Protein AF-A0A382ZVS1-F1 (afdb_monomer_lite)

pLDDT: mean 92.58, std 8.75, range [32.59, 98.69]

Structure (mmCIF, N/CA/C/O backbone):
data_AF-A0A382ZVS1-F1
#
_entry.id   AF-A0A382ZVS1-F1
#
loop_
_atom_site.group_PDB
_atom_site.id
_atom_site.type_symbol
_atom_site.label_atom_id
_atom_site.label_alt_id
_atom_site.label_comp_id
_atom_site.label_asym_id
_atom_site.label_entity_id
_atom_site.label_seq_id
_atom_site.pdbx_PDB_ins_code
_atom_site.Cartn_x
_atom_site.Cartn_y
_atom_site.Cartn_z
_atom_site.occupancy
_atom_site.B_iso_or_equiv
_atom_site.auth_seq_id
_atom_site.auth_comp_id
_atom_site.auth_asym_id
_atom_site.auth_atom_id
_atom_site.pdbx_PDB_model_num
ATOM 1 N N . MET A 1 1 ? 16.951 17.115 -6.766 1.00 32.59 1 MET A N 1
ATOM 2 C CA . MET A 1 1 ? 16.515 17.679 -8.062 1.00 32.59 1 MET A CA 1
ATOM 3 C C . MET A 1 1 ? 15.492 16.730 -8.657 1.00 32.59 1 MET A C 1
ATOM 5 O O . MET A 1 1 ? 15.769 15.535 -8.622 1.00 32.59 1 MET A O 1
ATOM 9 N N . PRO A 1 2 ? 14.337 17.213 -9.141 1.00 46.97 2 PRO A N 1
ATOM 10 C CA . PRO A 1 2 ? 13.384 16.363 -9.848 1.00 46.97 2 PRO A CA 1
ATOM 11 C C . PRO A 1 2 ? 14.053 15.744 -11.082 1.00 46.97 2 PRO A C 1
ATOM 13 O O . PRO A 1 2 ? 14.891 16.378 -11.726 1.00 46.97 2 PRO A O 1
ATOM 16 N N . VAL A 1 3 ? 13.718 14.491 -11.379 1.00 53.75 3 VAL A N 1
ATOM 17 C CA . VAL A 1 3 ? 14.221 13.780 -12.558 1.00 53.75 3 VAL A CA 1
ATOM 18 C C . VAL A 1 3 ? 13.666 14.466 -13.804 1.00 53.75 3 VAL A C 1
ATOM 20 O O . VAL A 1 3 ? 12.471 14.394 -14.083 1.00 53.75 3 VAL A O 1
ATOM 23 N N . GLU A 1 4 ? 14.526 15.140 -14.562 1.00 50.94 4 GLU A N 1
ATOM 24 C CA . GLU A 1 4 ? 14.129 15.815 -15.795 1.00 50.94 4 GLU A CA 1
ATOM 25 C C . GLU A 1 4 ? 14.033 14.784 -16.931 1.00 50.94 4 GLU A C 1
ATOM 27 O O . GLU A 1 4 ? 15.000 14.479 -17.635 1.00 50.94 4 GLU A O 1
ATOM 32 N N . ILE A 1 5 ? 12.855 14.174 -17.085 1.00 58.56 5 ILE A N 1
ATOM 33 C CA . ILE A 1 5 ? 12.588 13.243 -18.183 1.00 58.56 5 ILE A CA 1
ATOM 34 C C . ILE A 1 5 ? 12.460 14.062 -19.477 1.00 58.56 5 ILE A C 1
ATOM 36 O O . ILE A 1 5 ? 11.396 14.579 -19.807 1.00 58.56 5 ILE A O 1
ATOM 40 N N . LYS A 1 6 ? 13.554 14.164 -20.242 1.00 57.66 6 LYS A N 1
ATOM 41 C CA . LYS A 1 6 ? 13.610 14.910 -21.519 1.00 57.66 6 LYS A CA 1
ATOM 42 C C . LYS A 1 6 ? 12.703 14.348 -22.624 1.00 57.66 6 LYS A C 1
ATOM 44 O O . LYS A 1 6 ? 12.499 15.007 -23.639 1.00 57.66 6 LYS A O 1
ATOM 49 N N . LYS A 1 7 ? 12.165 13.136 -22.452 1.00 70.12 7 LYS A N 1
ATOM 50 C CA . LYS A 1 7 ? 11.303 12.452 -23.424 1.00 70.12 7 LYS A CA 1
ATOM 51 C C . LYS A 1 7 ? 9.904 12.257 -22.846 1.00 70.12 7 LYS A C 1
ATOM 53 O O . LYS A 1 7 ? 9.733 11.522 -21.881 1.00 70.12 7 LYS A O 1
ATOM 58 N N . LYS A 1 8 ? 8.888 12.862 -23.464 1.00 80.25 8 LYS A N 1
ATOM 59 C CA . LYS A 1 8 ? 7.490 12.569 -23.122 1.00 80.25 8 LYS A CA 1
ATOM 60 C C . LYS A 1 8 ? 7.210 11.091 -23.413 1.00 80.25 8 LYS A C 1
ATOM 62 O O . LYS A 1 8 ? 7.393 10.654 -24.544 1.00 80.25 8 LYS A O 1
ATOM 67 N N . ILE A 1 9 ? 6.800 10.345 -22.392 1.00 83.25 9 ILE A N 1
ATOM 68 C CA . ILE A 1 9 ? 6.414 8.936 -22.509 1.00 83.25 9 ILE A CA 1
ATOM 69 C C . ILE A 1 9 ? 4.905 8.893 -22.710 1.00 83.25 9 ILE A C 1
ATOM 71 O O . ILE A 1 9 ? 4.162 9.473 -21.914 1.00 83.25 9 ILE A O 1
ATOM 75 N N . LEU A 1 10 ? 4.458 8.239 -23.775 1.00 87.44 10 LEU A N 1
ATOM 76 C CA . LEU A 1 10 ? 3.043 8.062 -24.078 1.00 87.44 10 LEU A CA 1
ATOM 77 C C . LEU A 1 10 ? 2.551 6.680 -23.609 1.00 87.44 10 LEU A C 1
ATOM 79 O O . LEU A 1 10 ? 3.356 5.758 -23.445 1.00 87.44 10 LEU A O 1
ATOM 83 N N . PRO A 1 11 ? 1.236 6.493 -23.390 1.00 87.69 11 PRO A N 1
ATOM 84 C CA . PRO A 1 11 ? 0.675 5.187 -23.037 1.00 87.69 11 PRO A CA 1
ATOM 85 C C . PRO A 1 11 ? 1.041 4.072 -24.031 1.00 87.69 11 PRO A C 1
ATOM 87 O O . PRO A 1 11 ? 1.284 2.935 -23.624 1.00 87.69 11 PRO A O 1
ATOM 90 N N . GLU A 1 12 ? 1.141 4.394 -25.321 1.00 89.56 12 GLU A N 1
ATOM 91 C CA . GLU A 1 12 ? 1.509 3.454 -26.383 1.00 89.56 12 GLU A CA 1
ATOM 92 C C . GLU A 1 12 ? 2.958 2.970 -26.244 1.00 89.56 12 GLU A C 1
ATOM 94 O O . GLU A 1 12 ? 3.237 1.797 -26.506 1.00 89.56 12 GLU A O 1
ATOM 99 N N . ASP A 1 13 ? 3.867 3.830 -25.767 1.00 86.88 13 ASP A N 1
ATOM 100 C CA . ASP A 1 13 ? 5.258 3.456 -25.490 1.00 86.88 13 ASP A CA 1
ATOM 101 C C . ASP A 1 13 ? 5.315 2.394 -24.386 1.00 86.88 13 ASP A C 1
ATOM 103 O O . ASP A 1 13 ? 6.000 1.377 -24.527 1.00 86.88 13 ASP A O 1
ATOM 107 N N . ILE A 1 14 ? 4.542 2.597 -23.310 1.00 87.44 14 ILE A N 1
ATOM 108 C CA . ILE A 1 14 ? 4.432 1.647 -22.196 1.00 87.44 14 ILE A CA 1
ATOM 109 C C . ILE A 1 14 ? 3.814 0.331 -22.676 1.00 87.44 14 ILE A C 1
ATOM 111 O O . ILE A 1 14 ? 4.358 -0.738 -22.405 1.00 87.44 14 ILE A O 1
ATOM 115 N N . SER A 1 15 ? 2.713 0.387 -23.429 1.00 89.25 15 SER A N 1
ATOM 116 C CA . SER A 1 15 ? 2.046 -0.813 -23.947 1.00 89.25 15 SER A CA 1
ATOM 117 C C . SER A 1 15 ? 2.962 -1.623 -24.869 1.00 89.25 15 SER A C 1
ATOM 119 O O . SER A 1 15 ? 3.066 -2.845 -24.737 1.00 89.25 15 SER A O 1
ATOM 121 N N . SER A 1 16 ? 3.666 -0.953 -25.788 1.00 89.88 16 SER A N 1
ATOM 122 C CA . SER A 1 16 ? 4.643 -1.588 -26.677 1.00 89.88 16 SER A CA 1
ATOM 123 C C . SER A 1 16 ? 5.780 -2.226 -25.881 1.00 89.88 16 SER A C 1
ATOM 125 O O . SER A 1 16 ? 6.173 -3.352 -26.178 1.00 89.88 16 SER A O 1
ATOM 127 N N . LEU A 1 17 ? 6.308 -1.536 -24.868 1.00 88.12 17 LEU A N 1
ATOM 128 C CA . LEU A 1 17 ? 7.372 -2.059 -24.013 1.00 88.12 17 LEU A CA 1
ATOM 129 C C . LEU A 1 17 ? 6.944 -3.325 -23.279 1.00 88.12 17 LEU A C 1
ATOM 131 O O . LEU A 1 17 ? 7.670 -4.316 -23.337 1.00 88.12 17 LEU A O 1
ATOM 135 N N . LEU A 1 18 ? 5.778 -3.295 -22.627 1.00 87.81 18 LEU A N 1
ATOM 136 C CA . LEU A 1 18 ? 5.252 -4.433 -21.873 1.00 87.81 18 LEU A CA 1
ATOM 137 C C . LEU A 1 18 ? 4.984 -5.633 -22.782 1.00 87.81 18 LEU A C 1
ATOM 139 O O . LEU A 1 18 ? 5.185 -6.768 -22.369 1.00 87.81 18 LEU A O 1
ATOM 143 N N . THR A 1 19 ? 4.571 -5.390 -24.027 1.00 90.38 19 THR A N 1
ATOM 144 C CA . THR A 1 19 ? 4.316 -6.463 -24.997 1.00 90.38 19 THR A CA 1
ATOM 145 C C . THR A 1 19 ? 5.620 -7.050 -25.543 1.00 90.38 19 THR A C 1
ATOM 147 O O . THR A 1 19 ? 5.772 -8.267 -25.599 1.00 90.38 19 THR A O 1
ATOM 150 N N . LYS A 1 20 ? 6.590 -6.204 -25.919 1.00 93.25 20 LYS A N 1
ATOM 151 C CA . LYS A 1 20 ? 7.877 -6.642 -26.493 1.00 93.25 20 LYS A CA 1
ATOM 152 C C . LYS A 1 20 ? 8.779 -7.331 -25.472 1.00 93.25 20 LYS A C 1
ATOM 154 O O . LYS A 1 20 ? 9.456 -8.289 -25.818 1.00 93.25 20 LYS A O 1
ATOM 159 N N . ASN A 1 21 ? 8.766 -6.859 -24.228 1.00 90.06 21 ASN A N 1
ATOM 160 C CA . ASN A 1 21 ? 9.591 -7.380 -23.139 1.00 90.06 21 ASN A CA 1
ATOM 161 C C . ASN A 1 21 ? 8.742 -8.154 -22.126 1.00 90.06 21 ASN A C 1
ATOM 163 O O . ASN A 1 21 ? 9.034 -8.119 -20.932 1.00 90.06 21 ASN A O 1
ATOM 167 N N . TYR A 1 22 ? 7.661 -8.802 -22.574 1.00 90.62 22 TYR A N 1
ATOM 168 C CA . TYR A 1 22 ? 6.672 -9.415 -21.686 1.00 90.62 22 TYR A CA 1
ATOM 169 C C . TYR A 1 22 ? 7.298 -10.390 -20.689 1.00 90.62 22 TYR A C 1
ATOM 171 O O . TYR A 1 22 ? 7.044 -10.275 -19.495 1.00 90.62 22 TYR A O 1
ATOM 179 N N . SER A 1 23 ? 8.145 -11.311 -21.164 1.00 90.19 23 SER A N 1
ATOM 180 C CA . SER A 1 23 ? 8.783 -12.322 -20.311 1.00 90.19 23 SER A CA 1
ATOM 181 C C . SER A 1 23 ? 9.573 -11.681 -19.168 1.00 90.19 23 SER A C 1
ATOM 183 O O . SER A 1 23 ? 9.359 -12.009 -18.002 1.00 90.19 23 SER A O 1
ATOM 185 N N . ASP A 1 24 ? 10.434 -10.715 -19.490 1.00 90.88 24 ASP A N 1
ATOM 186 C CA . ASP A 1 24 ? 11.260 -10.051 -18.484 1.00 90.88 24 ASP A CA 1
ATOM 187 C C . ASP A 1 24 ? 10.427 -9.139 -17.579 1.00 90.88 24 ASP A C 1
ATOM 189 O O . ASP A 1 24 ? 10.559 -9.180 -16.359 1.00 90.88 24 ASP A O 1
ATOM 193 N N . SER A 1 25 ? 9.497 -8.371 -18.154 1.00 89.62 25 SER A N 1
ATOM 194 C CA . SER A 1 25 ? 8.610 -7.477 -17.398 1.00 89.62 25 SER A CA 1
ATOM 195 C C . SER A 1 25 ? 7.742 -8.254 -16.408 1.00 89.62 25 SER A C 1
ATOM 197 O O . SER A 1 25 ? 7.525 -7.800 -15.286 1.00 89.62 25 SER A O 1
ATOM 199 N N . MET A 1 26 ? 7.263 -9.439 -16.799 1.00 91.31 26 MET A N 1
ATOM 200 C CA . MET A 1 26 ? 6.490 -10.313 -15.921 1.00 91.31 26 MET A CA 1
ATOM 201 C C . MET A 1 26 ? 7.346 -10.938 -14.832 1.00 91.31 26 MET A C 1
ATOM 203 O O . MET A 1 26 ? 6.884 -11.014 -13.698 1.00 91.31 26 MET A O 1
ATOM 207 N N . LYS A 1 27 ? 8.587 -11.337 -15.130 1.00 92.12 27 LYS A N 1
ATOM 208 C CA . LYS A 1 27 ? 9.525 -11.807 -14.105 1.00 92.12 27 LYS A CA 1
ATOM 209 C C . LYS A 1 27 ? 9.748 -10.736 -13.034 1.00 92.12 27 LYS A C 1
ATOM 211 O O . LYS A 1 27 ? 9.570 -11.013 -11.851 1.00 92.12 27 LYS A O 1
ATOM 216 N N . GLU A 1 28 ? 10.051 -9.510 -13.451 1.00 93.50 28 GLU A N 1
ATOM 217 C CA . GLU A 1 28 ? 10.233 -8.362 -12.553 1.00 93.50 28 GLU A CA 1
ATOM 218 C C . GLU A 1 28 ? 8.958 -8.055 -11.749 1.00 93.50 28 GLU A C 1
ATOM 220 O O . GLU A 1 28 ? 9.007 -7.791 -10.546 1.00 93.50 28 GLU A O 1
ATOM 225 N N . PHE A 1 29 ? 7.789 -8.138 -12.391 1.00 94.00 29 PHE A N 1
ATOM 226 C CA . PHE A 1 29 ? 6.501 -7.968 -11.722 1.00 94.00 29 PHE A CA 1
ATOM 227 C C . PHE A 1 29 ? 6.239 -9.060 -10.679 1.00 94.00 29 PHE A C 1
ATOM 229 O O . PHE A 1 29 ? 5.794 -8.746 -9.575 1.00 94.00 29 PHE A O 1
ATOM 236 N N . TYR A 1 30 ? 6.505 -10.329 -10.997 1.00 93.88 30 TYR A N 1
ATOM 237 C CA . TYR A 1 30 ? 6.317 -11.435 -10.060 1.00 93.88 30 TYR A CA 1
ATOM 238 C C . TYR A 1 30 ? 7.268 -11.342 -8.876 1.00 93.88 30 TYR A C 1
ATOM 240 O O . TYR A 1 30 ? 6.828 -11.571 -7.752 1.00 93.88 30 TYR A O 1
ATOM 248 N N . GLU A 1 31 ? 8.516 -10.929 -9.090 1.00 94.50 31 GLU A N 1
ATOM 249 C CA . GLU A 1 31 ? 9.454 -10.671 -7.998 1.00 94.50 31 GLU A CA 1
ATOM 250 C C . GLU A 1 31 ? 8.930 -9.560 -7.073 1.00 94.50 31 GLU A C 1
ATOM 252 O O . GLU A 1 31 ? 8.845 -9.748 -5.856 1.00 94.50 31 GLU A O 1
ATOM 257 N N . MET A 1 32 ? 8.477 -8.437 -7.648 1.00 96.75 32 MET A N 1
ATOM 258 C CA . MET A 1 32 ? 7.887 -7.328 -6.893 1.00 96.75 32 MET A CA 1
ATOM 259 C C . MET A 1 32 ? 6.673 -7.778 -6.074 1.00 96.75 32 MET A C 1
ATOM 261 O O . MET A 1 32 ? 6.566 -7.504 -4.877 1.00 96.75 32 MET A O 1
ATOM 265 N N . GLN A 1 33 ? 5.742 -8.475 -6.718 1.00 95.81 33 GLN A N 1
ATOM 266 C CA . GLN A 1 33 ? 4.512 -8.942 -6.091 1.00 95.81 33 GLN A CA 1
ATOM 267 C C . GLN A 1 33 ? 4.774 -10.016 -5.031 1.00 95.81 33 GLN A C 1
ATOM 269 O O . GLN A 1 33 ? 4.147 -9.995 -3.974 1.00 95.81 33 GLN A O 1
ATOM 274 N N . SER A 1 34 ? 5.717 -10.928 -5.276 1.00 94.75 34 SER A N 1
ATOM 275 C CA . SER A 1 34 ? 6.097 -11.980 -4.332 1.00 94.75 34 SER A CA 1
ATOM 276 C C . SER A 1 34 ? 6.684 -11.368 -3.064 1.00 94.75 34 SER A C 1
ATOM 278 O O . SER A 1 34 ? 6.238 -11.697 -1.960 1.00 94.75 34 SER A O 1
ATOM 280 N N . GLY A 1 35 ? 7.595 -10.400 -3.208 1.00 95.56 35 GLY A N 1
ATOM 281 C CA . GLY A 1 35 ? 8.146 -9.645 -2.084 1.00 95.56 35 GLY A CA 1
ATOM 282 C C . GLY A 1 35 ? 7.066 -8.875 -1.323 1.00 95.56 35 GLY A C 1
ATOM 283 O O . GLY A 1 35 ? 6.950 -9.011 -0.103 1.00 95.56 35 GLY A O 1
ATOM 284 N N . PHE A 1 36 ? 6.213 -8.137 -2.042 1.00 96.12 36 PHE A N 1
ATOM 285 C CA . PHE A 1 36 ? 5.108 -7.385 -1.450 1.00 96.12 36 PHE A CA 1
ATOM 286 C C . PHE A 1 36 ? 4.197 -8.292 -0.616 1.00 96.12 36 PHE A C 1
ATOM 288 O O . PHE A 1 36 ? 3.969 -8.019 0.565 1.00 96.12 36 PHE A O 1
ATOM 295 N N . LEU A 1 37 ? 3.710 -9.392 -1.195 1.00 95.12 37 LEU A N 1
ATOM 296 C CA . LEU A 1 37 ? 2.805 -10.336 -0.543 1.00 95.12 37 LEU A CA 1
ATOM 297 C C . LEU A 1 37 ? 3.446 -11.071 0.631 1.00 95.12 37 LEU A C 1
ATOM 299 O O . LEU A 1 37 ? 2.794 -11.242 1.663 1.00 95.12 37 LEU A O 1
ATOM 303 N N . SER A 1 38 ? 4.717 -11.450 0.510 1.00 94.88 38 SER A N 1
ATOM 304 C CA . SER A 1 38 ? 5.450 -12.149 1.567 1.00 94.88 38 SER A CA 1
ATOM 305 C C . SER A 1 38 ? 5.500 -11.326 2.848 1.00 94.88 38 SER A C 1
ATOM 307 O O . SER A 1 38 ? 5.159 -11.836 3.918 1.00 94.88 38 SER A O 1
ATOM 309 N N . SER A 1 39 ? 5.809 -10.030 2.754 1.00 94.69 39 SER A N 1
ATOM 310 C CA . SER A 1 39 ? 5.838 -9.140 3.921 1.00 94.69 39 SER A CA 1
ATOM 311 C C . SER A 1 39 ? 4.461 -9.008 4.584 1.00 94.69 39 SER A C 1
ATOM 313 O O . SER A 1 39 ? 4.349 -9.017 5.811 1.00 94.69 39 SER A O 1
ATOM 315 N N . ARG A 1 40 ? 3.376 -8.979 3.797 1.00 93.81 40 ARG A N 1
ATOM 316 C CA . ARG A 1 40 ? 1.997 -8.965 4.329 1.00 93.81 40 ARG A CA 1
ATOM 317 C C . ARG A 1 40 ? 1.655 -10.273 5.020 1.00 93.81 40 ARG A C 1
ATOM 319 O O . ARG A 1 40 ? 1.105 -10.271 6.125 1.00 93.81 40 ARG A O 1
ATOM 326 N N . TYR A 1 41 ? 1.975 -11.390 4.373 1.00 93.31 41 TYR A N 1
ATOM 327 C CA . TYR A 1 41 ? 1.721 -12.713 4.915 1.00 93.31 41 TYR A CA 1
ATOM 328 C C . TYR A 1 41 ? 2.477 -12.917 6.226 1.00 93.31 41 TYR A C 1
ATOM 330 O O . TYR A 1 41 ? 1.909 -13.436 7.181 1.00 93.31 41 TYR A O 1
ATOM 338 N N . GLN A 1 42 ? 3.716 -12.440 6.342 1.00 92.19 42 GLN A N 1
ATOM 339 C CA . GLN A 1 42 ? 4.478 -12.525 7.587 1.00 92.19 42 GLN A CA 1
ATOM 340 C C . GLN A 1 42 ? 3.768 -11.834 8.762 1.00 92.19 42 GLN A C 1
ATOM 342 O O . GLN A 1 42 ? 3.716 -12.421 9.845 1.00 92.19 42 GLN A O 1
ATOM 347 N N . ILE A 1 43 ? 3.163 -10.662 8.533 1.00 90.19 43 ILE A N 1
ATOM 348 C CA . ILE A 1 43 ? 2.470 -9.867 9.560 1.00 90.19 43 ILE A CA 1
ATOM 349 C C . ILE A 1 43 ? 1.084 -10.439 9.889 1.00 90.19 43 ILE A C 1
ATOM 351 O O . ILE A 1 43 ? 0.708 -10.561 11.058 1.00 90.19 43 ILE A O 1
ATOM 355 N N . HIS A 1 44 ? 0.292 -10.769 8.870 1.00 88.38 44 HIS A N 1
ATOM 356 C CA . HIS A 1 44 ? -1.130 -11.082 9.043 1.00 88.38 44 HIS A CA 1
ATOM 357 C C . HIS A 1 44 ? -1.458 -12.574 8.972 1.00 88.38 44 HIS A C 1
ATOM 359 O O . HIS A 1 44 ? -2.545 -12.965 9.409 1.00 88.38 44 HIS A O 1
ATOM 365 N N . LYS A 1 45 ? -0.534 -13.393 8.451 1.00 89.56 45 LYS A N 1
ATOM 366 C CA . LYS A 1 45 ? -0.686 -14.832 8.156 1.00 89.56 45 LYS A CA 1
ATOM 367 C C . LYS A 1 45 ? -1.875 -15.146 7.241 1.00 89.56 45 LYS A C 1
ATOM 369 O O . LYS A 1 45 ? -2.428 -16.237 7.294 1.00 89.56 45 LYS A O 1
ATOM 374 N N . ASN A 1 46 ? -2.317 -14.151 6.470 1.00 89.00 46 ASN A N 1
ATOM 375 C CA . ASN A 1 46 ? -3.470 -14.227 5.580 1.00 89.00 46 ASN A CA 1
ATOM 376 C C . ASN A 1 46 ? -3.499 -12.999 4.649 1.00 89.00 46 ASN A C 1
ATOM 378 O O . ASN A 1 46 ? -3.504 -11.856 5.133 1.00 89.00 46 ASN A O 1
ATOM 382 N N . ILE A 1 47 ? -3.555 -13.210 3.332 1.00 92.94 47 ILE A N 1
ATOM 383 C CA . ILE A 1 47 ? -3.527 -12.114 2.355 1.00 92.94 47 ILE A CA 1
ATOM 384 C C . ILE A 1 47 ? -4.859 -11.373 2.328 1.00 92.94 47 ILE A C 1
ATOM 386 O O . ILE A 1 47 ? -4.855 -10.147 2.298 1.00 92.94 47 ILE A O 1
ATOM 390 N N . GLU A 1 48 ? -5.999 -12.055 2.461 1.00 93.19 48 GLU A N 1
ATOM 391 C CA . GLU A 1 48 ? -7.315 -11.392 2.485 1.00 93.19 48 GLU A CA 1
ATOM 392 C C . GLU A 1 48 ? -7.427 -10.327 3.596 1.00 93.19 48 GLU A C 1
ATOM 394 O O . GLU A 1 48 ? -7.980 -9.249 3.387 1.00 93.19 48 GLU A O 1
ATOM 399 N N . SER A 1 49 ? -6.878 -10.598 4.786 1.00 95.06 49 SER A N 1
ATOM 400 C CA . SER A 1 49 ? -6.856 -9.635 5.902 1.00 95.06 49 SER A CA 1
ATOM 401 C C . SER A 1 49 ? -5.975 -8.429 5.582 1.00 95.06 49 SER A C 1
ATOM 403 O O . SER A 1 49 ? -6.307 -7.301 5.942 1.00 95.06 49 SER A O 1
ATOM 405 N N . SER A 1 50 ? -4.877 -8.667 4.870 1.00 94.94 50 SER A N 1
ATOM 406 C CA . SER A 1 50 ? -3.985 -7.616 4.386 1.00 94.94 50 SER A CA 1
ATOM 407 C C . SER A 1 50 ? -4.666 -6.777 3.304 1.00 94.94 50 SER A C 1
ATOM 409 O O . SER A 1 50 ? -4.595 -5.555 3.341 1.00 94.94 50 SER A O 1
ATOM 411 N N . ASN A 1 51 ? -5.411 -7.415 2.400 1.00 95.12 51 ASN A N 1
ATOM 412 C CA . ASN A 1 51 ? -6.179 -6.765 1.342 1.00 95.12 51 ASN A CA 1
ATOM 413 C C . ASN A 1 51 ? -7.279 -5.844 1.909 1.00 95.12 51 ASN A C 1
ATOM 415 O O . ASN A 1 51 ? -7.492 -4.729 1.431 1.00 95.12 51 ASN A O 1
ATOM 419 N N . ILE A 1 52 ? -7.923 -6.262 3.007 1.00 97.31 52 ILE A N 1
ATOM 420 C CA . ILE A 1 52 ? -8.830 -5.397 3.773 1.00 97.31 52 ILE A CA 1
ATOM 421 C C . ILE A 1 52 ? -8.085 -4.165 4.302 1.00 97.31 52 ILE A C 1
ATOM 423 O O . ILE A 1 52 ? -8.582 -3.058 4.133 1.00 97.31 52 ILE A O 1
ATOM 427 N N . LEU A 1 53 ? -6.900 -4.316 4.905 1.00 97.06 53 LEU A N 1
ATOM 428 C CA . LEU A 1 53 ? -6.125 -3.171 5.409 1.00 97.06 53 LEU A CA 1
ATOM 429 C C . LEU A 1 53 ? -5.672 -2.224 4.297 1.00 97.06 53 LEU A C 1
ATOM 431 O O . LEU A 1 53 ? -5.777 -1.011 4.471 1.00 97.06 53 LEU A O 1
ATOM 435 N N . ILE A 1 54 ? -5.277 -2.762 3.140 1.00 97.50 54 ILE A N 1
ATOM 436 C CA . ILE A 1 54 ? -4.925 -1.969 1.958 1.00 97.50 54 ILE A CA 1
ATOM 437 C C . ILE A 1 54 ? -6.079 -1.028 1.572 1.00 97.50 54 ILE A C 1
ATOM 439 O O . ILE A 1 54 ? -5.826 0.129 1.237 1.00 97.50 54 ILE A O 1
ATOM 443 N N . CYS A 1 55 ? -7.345 -1.455 1.693 1.00 97.62 55 CYS A N 1
ATOM 444 C CA . CYS A 1 55 ? -8.496 -0.577 1.438 1.00 97.62 55 CYS A CA 1
ATOM 445 C C . CYS A 1 55 ? -8.531 0.660 2.340 1.00 97.62 55 CYS A C 1
ATOM 447 O O . CYS A 1 55 ? -8.952 1.727 1.882 1.00 97.62 55 CYS A O 1
ATOM 449 N N . PHE A 1 56 ? -8.143 0.516 3.609 1.00 98.12 56 PHE A N 1
ATOM 450 C CA . PHE A 1 56 ? -8.107 1.617 4.570 1.00 98.12 56 PHE A CA 1
ATOM 451 C C . PHE A 1 56 ? -6.868 2.488 4.364 1.00 98.12 56 PHE A C 1
ATOM 453 O O . PHE A 1 56 ? -7.006 3.706 4.286 1.00 98.12 56 PHE A O 1
ATOM 460 N N . HIS A 1 57 ? -5.687 1.886 4.179 1.00 97.62 57 HIS A N 1
ATOM 461 C CA . HIS A 1 57 ? -4.443 2.613 3.885 1.00 97.62 57 HIS A CA 1
ATOM 462 C C . HIS A 1 57 ? -4.566 3.482 2.637 1.00 97.62 57 HIS A C 1
ATOM 464 O O . HIS A 1 57 ? -4.247 4.667 2.675 1.00 97.62 57 HIS A O 1
ATOM 470 N N . ARG A 1 58 ? -5.119 2.931 1.552 1.00 98.19 58 ARG A N 1
ATOM 471 C CA . ARG A 1 58 ? -5.374 3.661 0.305 1.00 98.19 58 ARG A CA 1
ATOM 472 C C . ARG A 1 58 ? -6.254 4.892 0.532 1.00 98.19 58 ARG A C 1
ATOM 474 O O . ARG A 1 58 ? -5.981 5.938 -0.045 1.00 98.19 58 ARG A O 1
ATOM 481 N N . ASN A 1 59 ? -7.268 4.810 1.397 1.00 97.94 59 ASN A N 1
ATOM 482 C CA . ASN A 1 59 ? -8.095 5.977 1.719 1.00 97.94 59 ASN A CA 1
ATOM 483 C C . ASN A 1 59 ? -7.349 7.007 2.571 1.00 97.94 59 ASN A C 1
ATOM 485 O O . ASN A 1 59 ? -7.543 8.197 2.356 1.00 97.94 59 ASN A O 1
ATOM 489 N N . VAL A 1 60 ? -6.497 6.578 3.505 1.00 98.31 60 VAL A N 1
ATOM 490 C CA . VAL A 1 60 ? -5.673 7.492 4.316 1.00 98.31 60 VAL A CA 1
ATOM 491 C C . VAL A 1 60 ? -4.735 8.293 3.421 1.00 98.31 60 VAL A C 1
ATOM 493 O O . VAL A 1 60 ? -4.711 9.517 3.512 1.00 98.31 60 VAL A O 1
ATOM 496 N N . HIS A 1 61 ? -4.035 7.632 2.496 1.00 98.50 61 HIS A N 1
ATOM 497 C CA . HIS A 1 61 ? -3.202 8.329 1.515 1.00 98.50 61 HIS A CA 1
ATOM 49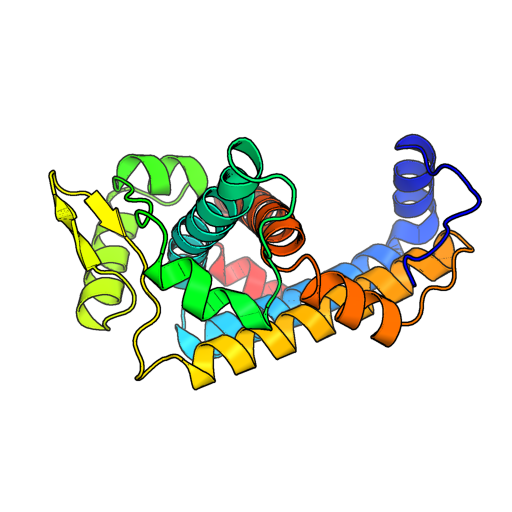8 C C . HIS A 1 61 ? -4.011 9.312 0.667 1.00 98.50 61 HIS A C 1
ATOM 500 O O . HIS A 1 61 ? -3.558 10.434 0.459 1.00 98.50 61 HIS A O 1
ATOM 506 N N . LEU A 1 62 ? -5.223 8.939 0.237 1.00 98.19 62 LEU A N 1
ATOM 507 C CA . LEU A 1 62 ? -6.111 9.860 -0.470 1.00 98.19 62 LEU A CA 1
ATOM 508 C C . LEU A 1 62 ? -6.447 11.091 0.385 1.00 98.19 62 LEU A C 1
ATOM 510 O O . LEU A 1 62 ? -6.282 12.207 -0.093 1.00 98.19 62 LEU A O 1
ATOM 514 N N . SER A 1 63 ? -6.861 10.919 1.643 1.00 98.06 63 SER A N 1
ATOM 515 C CA . SER A 1 63 ? -7.162 12.043 2.544 1.00 98.06 63 SER A CA 1
ATOM 516 C C . SER A 1 63 ? -5.963 12.974 2.759 1.00 98.06 63 SER A C 1
ATOM 518 O O . SER A 1 63 ? -6.153 14.185 2.856 1.00 98.06 63 SER A O 1
ATOM 520 N N . ILE A 1 64 ? -4.738 12.432 2.788 1.00 98.31 64 ILE A N 1
ATOM 521 C CA . ILE A 1 64 ? -3.495 13.217 2.860 1.00 98.31 64 ILE A CA 1
ATOM 522 C C . ILE A 1 64 ? -3.259 13.993 1.559 1.00 98.31 64 ILE A C 1
ATOM 524 O O . ILE A 1 64 ? -2.983 15.187 1.606 1.00 98.31 64 ILE A O 1
ATOM 528 N N . ILE A 1 65 ? -3.391 13.352 0.392 1.00 97.62 65 ILE A N 1
ATOM 529 C CA . ILE A 1 65 ? -3.216 14.024 -0.909 1.00 97.62 65 ILE A CA 1
ATOM 530 C C . ILE A 1 65 ? -4.213 15.174 -1.060 1.00 97.62 65 ILE A C 1
ATOM 532 O O . ILE A 1 65 ? -3.833 16.246 -1.521 1.00 97.62 65 ILE A O 1
ATOM 536 N N . ARG A 1 66 ? -5.469 14.980 -0.639 1.00 97.44 66 ARG A N 1
ATOM 537 C CA . ARG A 1 66 ? -6.526 15.997 -0.750 1.00 97.44 66 ARG A CA 1
ATOM 538 C C . ARG A 1 66 ? -6.272 17.239 0.098 1.00 97.44 66 ARG A C 1
ATOM 540 O O . ARG A 1 66 ? -6.844 18.278 -0.197 1.00 97.44 66 ARG A O 1
ATOM 547 N N . GLN A 1 67 ? -5.352 17.197 1.065 1.00 97.50 67 GLN A N 1
ATOM 548 C CA . GLN A 1 67 ? -4.896 18.421 1.735 1.00 97.50 67 GLN A CA 1
ATOM 549 C C . GLN A 1 67 ? -4.266 19.419 0.749 1.00 97.50 67 GLN A C 1
ATOM 551 O O . GLN A 1 67 ? -4.318 20.624 0.986 1.00 97.50 67 GLN A O 1
ATOM 556 N N . ARG A 1 68 ? -3.760 18.945 -0.401 1.00 96.81 68 ARG A N 1
ATOM 557 C CA . ARG A 1 68 ? -3.286 19.807 -1.493 1.00 96.81 68 ARG A CA 1
ATOM 558 C C . ARG A 1 68 ? -4.381 20.561 -2.241 1.00 96.81 68 ARG A C 1
ATOM 560 O O . ARG A 1 68 ? -4.069 21.526 -2.926 1.00 96.81 68 ARG A O 1
ATOM 567 N N . GLU A 1 69 ? -5.646 20.174 -2.085 1.00 96.00 69 GLU A N 1
ATOM 568 C CA . GLU A 1 69 ? -6.785 20.956 -2.586 1.00 96.00 69 GLU A CA 1
ATOM 569 C C . GLU A 1 69 ? -6.956 22.263 -1.782 1.00 96.00 69 GLU A C 1
ATOM 571 O O . GLU A 1 69 ? -7.512 23.229 -2.293 1.00 96.00 69 GLU A O 1
ATOM 576 N N . ILE A 1 70 ? -6.452 22.301 -0.539 1.00 94.50 70 ILE A N 1
ATOM 577 C CA . ILE A 1 70 ? -6.513 23.458 0.369 1.00 94.50 70 ILE A CA 1
ATOM 578 C C . ILE A 1 70 ? -5.176 24.210 0.380 1.00 94.50 70 ILE A C 1
ATOM 580 O O . ILE A 1 70 ? -5.147 25.435 0.289 1.00 94.50 70 ILE A O 1
ATOM 584 N N . ASN A 1 71 ? -4.063 23.480 0.490 1.00 95.12 71 ASN A N 1
ATOM 585 C CA . ASN A 1 71 ? -2.707 24.019 0.467 1.00 95.12 71 ASN A CA 1
ATOM 586 C C . ASN A 1 71 ? -1.855 23.231 -0.531 1.00 95.12 71 ASN A C 1
ATOM 588 O O . ASN A 1 71 ? -1.379 22.146 -0.206 1.00 95.12 71 ASN A O 1
ATOM 592 N N . LEU A 1 72 ? -1.628 23.789 -1.721 1.00 94.69 72 LEU A N 1
ATOM 593 C CA . LEU A 1 72 ? -0.881 23.137 -2.805 1.00 94.69 72 LEU A CA 1
ATOM 594 C C . LEU A 1 72 ? 0.493 22.596 -2.365 1.00 94.69 72 LEU A C 1
ATOM 596 O O . LEU A 1 72 ? 0.890 21.516 -2.807 1.00 94.69 72 LEU A O 1
ATOM 600 N N . ASP A 1 73 ? 1.162 23.282 -1.435 1.00 95.38 73 ASP A N 1
ATOM 601 C CA . ASP A 1 73 ? 2.489 22.924 -0.920 1.00 95.38 73 ASP A CA 1
ATOM 602 C C . ASP A 1 73 ? 2.439 21.965 0.282 1.00 95.38 73 ASP A C 1
ATOM 604 O O . ASP A 1 73 ? 3.451 21.725 0.947 1.00 95.38 73 ASP A O 1
ATOM 608 N N . TYR A 1 74 ? 1.273 21.384 0.586 1.00 97.44 74 TYR A N 1
ATOM 609 C CA . TYR A 1 74 ? 1.134 20.432 1.683 1.00 97.44 74 TYR A CA 1
ATOM 610 C C . TYR A 1 74 ? 2.107 19.257 1.505 1.00 97.44 74 TYR A C 1
ATOM 612 O O . TYR A 1 74 ? 2.144 18.579 0.466 1.00 97.44 74 TYR A O 1
ATOM 620 N N . ASN A 1 75 ? 2.913 19.022 2.542 1.00 98.00 75 ASN A N 1
ATOM 621 C CA . ASN A 1 75 ? 3.967 18.021 2.524 1.00 98.00 75 ASN A CA 1
ATOM 622 C C . ASN A 1 75 ? 3.382 16.616 2.717 1.00 98.00 75 ASN A C 1
ATOM 624 O O . ASN A 1 75 ? 2.978 16.253 3.820 1.00 98.00 75 ASN A O 1
ATOM 628 N N . ILE A 1 76 ? 3.404 15.799 1.665 1.00 97.94 76 ILE A N 1
ATOM 629 C CA . ILE A 1 76 ? 2.872 14.425 1.662 1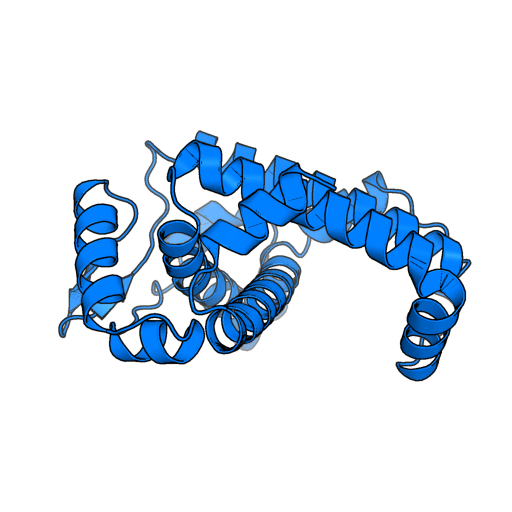.00 97.94 76 ILE A CA 1
ATOM 630 C C . ILE A 1 76 ? 3.958 13.337 1.737 1.00 97.94 76 ILE A C 1
ATOM 632 O O . ILE A 1 76 ? 3.674 12.179 1.398 1.00 97.94 76 ILE A O 1
ATOM 636 N N . SER A 1 77 ? 5.183 13.710 2.121 1.00 98.50 77 SER A N 1
ATOM 637 C CA . SER A 1 77 ? 6.336 12.813 2.196 1.00 98.50 77 SER A CA 1
ATOM 638 C C . SER A 1 77 ? 6.180 11.729 3.268 1.00 98.50 77 SER A C 1
ATOM 640 O O . SER A 1 77 ? 5.284 11.763 4.115 1.00 98.50 77 SER A O 1
ATOM 642 N N . LEU A 1 78 ? 7.063 10.731 3.228 1.00 98.06 78 LEU A N 1
ATOM 643 C CA . LEU A 1 78 ? 7.108 9.672 4.235 1.00 98.06 78 LEU A CA 1
ATOM 644 C C . LEU A 1 78 ? 7.425 10.238 5.628 1.00 98.06 78 LEU A C 1
ATOM 646 O O . LEU A 1 78 ? 6.813 9.822 6.610 1.00 98.06 78 LEU A O 1
ATOM 650 N N . ASP A 1 79 ? 8.326 11.218 5.709 1.00 97.19 79 ASP A N 1
ATOM 651 C CA . ASP A 1 79 ? 8.749 11.821 6.978 1.00 97.19 79 ASP A CA 1
ATOM 652 C C . ASP A 1 79 ? 7.616 12.617 7.640 1.00 97.19 79 ASP A C 1
ATOM 654 O O . ASP A 1 79 ? 7.466 12.598 8.864 1.00 97.19 79 ASP A O 1
ATOM 658 N N . SER A 1 80 ? 6.769 13.279 6.842 1.00 96.94 80 SER A N 1
ATOM 659 C CA . SER A 1 80 ? 5.595 13.994 7.352 1.00 96.94 80 SER A CA 1
ATOM 660 C C . SER A 1 80 ? 4.394 13.081 7.601 1.00 96.94 80 SER A C 1
ATOM 662 O O . SER A 1 80 ? 3.435 13.509 8.240 1.00 96.94 80 SER A O 1
ATOM 664 N N . PHE A 1 81 ? 4.426 11.819 7.160 1.00 97.19 81 PHE A N 1
ATOM 665 C CA . PHE A 1 81 ? 3.261 10.934 7.149 1.00 97.19 81 PHE A CA 1
ATOM 666 C C . PHE A 1 81 ? 2.601 10.759 8.523 1.00 97.19 81 PHE A C 1
ATOM 668 O O . PHE A 1 81 ? 1.381 10.864 8.634 1.00 97.19 81 PHE A O 1
ATOM 675 N N . LEU A 1 82 ? 3.389 10.544 9.583 1.00 95.12 82 LEU A N 1
ATOM 676 C CA . LEU A 1 82 ? 2.845 10.409 10.941 1.00 95.12 82 LEU A CA 1
ATOM 677 C C . LEU A 1 82 ? 2.173 11.705 11.413 1.00 95.12 82 LEU A C 1
ATOM 679 O O . LEU A 1 82 ? 1.104 11.659 12.017 1.00 95.12 82 LEU A O 1
ATOM 683 N N . ASN A 1 83 ? 2.786 12.855 11.122 1.00 95.69 83 ASN A N 1
ATOM 684 C CA . ASN A 1 83 ? 2.199 14.153 11.436 1.00 95.69 83 ASN A CA 1
ATOM 685 C C . ASN A 1 83 ? 0.898 14.366 10.648 1.00 95.69 83 ASN A C 1
ATOM 687 O O . ASN A 1 83 ? -0.102 14.792 11.213 1.00 95.69 83 ASN A O 1
ATOM 691 N N . ASN A 1 84 ? 0.878 14.001 9.367 1.00 96.50 84 ASN A N 1
ATOM 692 C CA . ASN A 1 84 ? -0.301 14.130 8.519 1.00 96.50 84 ASN A CA 1
ATOM 693 C C . ASN A 1 84 ? -1.468 13.282 9.033 1.00 96.50 84 ASN A C 1
ATOM 695 O O . ASN A 1 84 ? -2.575 13.793 9.130 1.00 96.50 84 ASN A O 1
ATOM 699 N N . ILE A 1 85 ? -1.227 12.027 9.433 1.00 95.00 85 ILE A N 1
ATOM 700 C CA . ILE A 1 85 ? -2.255 11.157 10.036 1.00 95.00 85 ILE A CA 1
ATOM 701 C C . ILE A 1 85 ? -2.925 11.822 11.242 1.00 95.00 85 ILE A C 1
ATOM 703 O O . ILE A 1 85 ? -4.136 11.707 11.400 1.00 95.00 85 ILE A O 1
ATOM 707 N N . ASN A 1 86 ? -2.151 12.515 12.080 1.00 93.44 86 ASN A N 1
ATOM 708 C CA . ASN A 1 86 ? -2.673 13.177 13.276 1.00 93.44 86 ASN A CA 1
ATOM 709 C C . ASN A 1 86 ? -3.446 14.469 12.968 1.00 93.44 86 ASN A C 1
ATOM 711 O O . ASN A 1 86 ? -4.208 14.926 13.815 1.00 93.44 86 ASN A O 1
ATOM 715 N N . ASN A 1 87 ? -3.245 15.051 11.784 1.00 94.00 87 ASN A N 1
ATOM 716 C CA . ASN A 1 87 ? -3.785 16.357 11.398 1.00 94.00 87 ASN A CA 1
ATOM 717 C C . ASN A 1 87 ? -4.910 16.274 10.354 1.00 94.00 87 ASN A C 1
ATOM 719 O O . ASN A 1 87 ? -5.393 17.310 9.904 1.00 94.00 87 ASN A O 1
ATOM 723 N N . ILE A 1 88 ? -5.315 15.070 9.947 1.00 94.62 88 ILE A N 1
ATOM 724 C CA . ILE A 1 88 ? -6.446 14.856 9.039 1.00 94.62 88 ILE A CA 1
ATOM 725 C C . ILE A 1 88 ? -7.611 14.195 9.766 1.00 94.62 88 ILE A C 1
ATOM 727 O O . ILE A 1 88 ? -7.427 13.403 10.692 1.00 94.62 88 ILE A O 1
ATOM 731 N N . ASP A 1 89 ? -8.815 14.416 9.247 1.00 93.06 89 ASP A N 1
ATOM 732 C CA . ASP A 1 89 ? -9.951 13.564 9.569 1.00 93.06 89 ASP A CA 1
ATOM 733 C C . ASP A 1 89 ? -9.728 12.172 8.966 1.00 93.06 89 ASP A C 1
ATOM 735 O O . ASP A 1 89 ? -9.709 11.981 7.742 1.00 93.06 89 ASP A O 1
ATOM 739 N N . LEU A 1 90 ? -9.528 11.180 9.839 1.00 95.81 90 LEU A N 1
ATOM 740 C CA . LEU A 1 90 ? -9.265 9.812 9.410 1.00 95.81 90 LEU A CA 1
ATOM 741 C C . LEU A 1 90 ? -10.459 9.258 8.620 1.00 95.81 90 LEU A C 1
ATOM 743 O O . LEU A 1 90 ? -11.585 9.246 9.125 1.00 95.81 90 LEU A O 1
ATOM 747 N N . PRO A 1 91 ? -10.233 8.748 7.396 1.00 96.88 91 PRO A N 1
ATOM 748 C CA . PRO A 1 91 ? -11.318 8.278 6.557 1.00 96.88 91 PRO A CA 1
ATOM 749 C C . PRO A 1 91 ? -11.927 7.001 7.132 1.00 96.88 91 PRO A C 1
ATOM 751 O O . PRO A 1 91 ? -11.244 5.994 7.352 1.00 96.88 91 PRO A O 1
ATOM 754 N N . THR A 1 92 ? -13.242 7.027 7.310 1.00 96.94 92 THR A N 1
ATOM 755 C CA . THR A 1 92 ? -14.034 5.878 7.734 1.00 96.94 92 THR A CA 1
ATOM 756 C C . THR A 1 92 ? -14.628 5.150 6.526 1.00 96.94 92 THR A C 1
ATOM 758 O O . THR A 1 92 ? -14.836 5.719 5.453 1.00 96.94 92 THR A O 1
ATOM 761 N N . GLN A 1 93 ? -14.887 3.849 6.666 1.00 95.88 93 GLN A N 1
ATOM 762 C CA . GLN A 1 93 ? -15.547 3.041 5.639 1.00 95.88 93 GLN A CA 1
ATOM 763 C C . GLN A 1 93 ? -16.502 2.018 6.249 1.00 95.88 93 GLN A C 1
ATOM 765 O O . GLN A 1 93 ? -16.219 1.391 7.272 1.00 95.88 93 GLN A O 1
ATOM 770 N N . LYS A 1 94 ? -17.623 1.784 5.562 1.00 96.88 94 LYS A N 1
ATOM 771 C CA . LYS A 1 94 ? -18.542 0.679 5.857 1.00 96.88 94 LYS A CA 1
ATOM 772 C C . LYS A 1 94 ? -18.009 -0.628 5.277 1.00 96.88 94 LYS A C 1
ATOM 774 O O . LYS A 1 94 ? -17.355 -0.644 4.237 1.00 96.88 94 LYS A O 1
ATOM 779 N N . ILE A 1 95 ? -18.412 -1.747 5.882 1.00 97.19 95 ILE A N 1
ATOM 780 C CA . ILE A 1 95 ? -18.101 -3.102 5.390 1.00 97.19 95 ILE A CA 1
ATOM 781 C C . ILE A 1 95 ? -18.490 -3.271 3.915 1.00 97.19 95 ILE A C 1
ATOM 783 O O . ILE A 1 95 ? -17.746 -3.880 3.154 1.00 97.19 95 ILE A O 1
ATOM 787 N N . ILE A 1 96 ? -19.635 -2.717 3.496 1.00 96.81 96 ILE A N 1
ATOM 788 C CA . ILE A 1 96 ? -20.111 -2.844 2.111 1.00 96.81 96 ILE A CA 1
ATOM 789 C C . ILE A 1 96 ? -19.149 -2.191 1.106 1.00 96.81 96 ILE A C 1
ATOM 791 O O . ILE A 1 96 ? -18.927 -2.739 0.031 1.00 96.81 96 ILE A O 1
ATOM 795 N N . SER A 1 97 ? -18.515 -1.074 1.477 1.00 96.56 97 SER A N 1
ATOM 796 C CA . SER A 1 97 ? -17.521 -0.399 0.640 1.00 96.56 97 SER A CA 1
ATOM 797 C C . SER A 1 97 ? -16.275 -1.265 0.464 1.00 96.56 97 SER A C 1
ATOM 799 O O . SER A 1 97 ? -15.776 -1.405 -0.649 1.00 96.56 97 SER A O 1
ATOM 801 N N . VAL A 1 98 ? -15.825 -1.915 1.544 1.00 97.44 98 VAL A N 1
ATOM 802 C CA . VAL A 1 98 ? -14.700 -2.860 1.507 1.00 97.44 98 VAL A CA 1
ATOM 803 C C . VAL A 1 98 ? -15.032 -4.057 0.615 1.00 97.44 98 VAL A C 1
ATOM 805 O O . VAL A 1 98 ? -14.253 -4.378 -0.274 1.00 97.44 98 VAL A O 1
ATOM 808 N N . VAL A 1 99 ? -16.211 -4.669 0.783 1.00 96.56 99 VAL A N 1
ATOM 809 C CA . VAL A 1 99 ? -16.689 -5.790 -0.054 1.00 96.56 99 VAL A CA 1
ATOM 810 C C . VAL A 1 99 ? -16.657 -5.425 -1.536 1.00 96.56 99 VAL A C 1
ATOM 812 O O . VAL A 1 99 ? -16.081 -6.157 -2.338 1.00 96.56 99 VAL A O 1
ATOM 815 N N . ASN A 1 100 ? -17.206 -4.265 -1.898 1.00 95.62 100 ASN A N 1
ATOM 816 C CA . ASN A 1 100 ? -17.235 -3.805 -3.285 1.00 95.62 100 ASN A CA 1
ATOM 817 C C . ASN A 1 100 ? -15.828 -3.548 -3.849 1.00 95.62 100 ASN A C 1
ATOM 819 O O . ASN A 1 100 ? -15.599 -3.748 -5.046 1.00 95.62 100 ASN A O 1
ATOM 823 N N . ALA A 1 101 ? -14.885 -3.124 -3.003 1.00 95.12 101 ALA A N 1
ATOM 824 C CA . ALA A 1 101 ? -13.510 -2.845 -3.400 1.00 95.12 101 ALA A CA 1
ATOM 825 C C . ALA A 1 101 ? -12.680 -4.112 -3.658 1.00 95.12 101 ALA A C 1
ATOM 827 O O . ALA A 1 101 ? -11.846 -4.085 -4.557 1.00 95.12 101 ALA A O 1
ATOM 828 N N . ILE A 1 102 ? -12.907 -5.207 -2.920 1.00 94.75 102 ILE A N 1
ATOM 829 C CA . ILE A 1 102 ? -12.041 -6.406 -2.983 1.00 94.75 102 ILE A CA 1
ATOM 830 C C . ILE A 1 102 ? -12.723 -7.672 -3.507 1.00 94.75 102 ILE A C 1
ATOM 832 O O . ILE A 1 102 ? -12.037 -8.641 -3.808 1.00 94.75 102 ILE A O 1
ATOM 836 N N . GLY A 1 103 ? -14.054 -7.694 -3.621 1.00 92.81 103 GLY A N 1
ATOM 837 C CA . GLY A 1 103 ? -14.806 -8.849 -4.132 1.00 92.81 103 GLY A CA 1
ATOM 838 C C . GLY A 1 103 ? -14.916 -10.036 -3.165 1.00 92.81 103 GLY A C 1
ATOM 839 O O . GLY A 1 103 ? -15.411 -11.089 -3.551 1.00 92.81 103 GLY A O 1
ATOM 840 N N . ILE A 1 104 ? -14.475 -9.887 -1.912 1.00 93.81 104 ILE A N 1
ATOM 841 C CA . ILE A 1 104 ? -14.570 -10.933 -0.882 1.00 93.81 104 ILE A CA 1
ATOM 842 C C . ILE A 1 104 ? -15.988 -10.943 -0.279 1.00 93.81 104 ILE A C 1
ATOM 844 O O . ILE A 1 104 ? -16.528 -9.867 0.005 1.00 93.81 104 ILE A O 1
ATOM 848 N N . PRO A 1 105 ? -16.592 -12.120 -0.006 1.00 94.25 105 PRO A N 1
ATOM 849 C CA . PRO A 1 105 ? -17.927 -12.215 0.580 1.00 94.25 105 PRO A CA 1
ATOM 850 C C . PRO A 1 105 ? -18.096 -11.400 1.869 1.00 94.25 105 PRO A C 1
ATOM 852 O O . PRO A 1 105 ? -17.238 -11.406 2.755 1.00 94.25 105 PRO A O 1
ATOM 855 N N . LYS A 1 106 ? -19.257 -10.746 2.012 1.00 96.19 106 LYS A N 1
ATOM 856 C CA . LYS A 1 106 ? -19.572 -9.837 3.131 1.00 96.19 106 LYS A CA 1
ATOM 857 C C . LYS A 1 106 ? -19.322 -10.450 4.506 1.00 96.19 106 LYS A C 1
ATOM 859 O O . LYS A 1 106 ? -18.754 -9.786 5.372 1.00 96.19 106 LYS A O 1
ATOM 864 N N . GLU A 1 107 ? -19.729 -11.699 4.708 1.00 96.19 107 GLU A N 1
ATOM 865 C CA . GLU A 1 107 ? -19.558 -12.381 5.992 1.00 96.19 107 GLU A CA 1
ATOM 866 C C . GLU A 1 107 ? -18.079 -12.657 6.306 1.00 96.19 107 GLU A C 1
ATOM 868 O O . GLU A 1 107 ? -17.623 -12.451 7.434 1.00 96.19 107 GLU A O 1
ATOM 873 N N . THR A 1 108 ? -17.288 -13.008 5.288 1.00 95.12 108 THR A N 1
ATOM 874 C CA . THR A 1 108 ? -15.833 -13.165 5.409 1.00 95.12 108 THR A CA 1
ATOM 875 C C . THR A 1 108 ? -15.163 -11.841 5.772 1.00 95.12 108 THR A C 1
ATOM 877 O O . THR A 1 108 ? -14.367 -11.806 6.717 1.00 95.12 108 THR A O 1
ATOM 880 N N . VAL A 1 109 ? -15.525 -10.744 5.094 1.00 97.00 109 VAL A N 1
ATOM 881 C CA . VAL A 1 109 ? -15.017 -9.396 5.404 1.00 97.00 109 VAL A CA 1
ATOM 882 C C . VAL A 1 109 ? -15.379 -8.998 6.835 1.00 97.00 109 VAL A C 1
ATOM 884 O O . VAL A 1 109 ? -14.501 -8.592 7.595 1.00 97.00 109 VAL A O 1
ATOM 887 N N . ARG A 1 110 ? -16.639 -9.188 7.249 1.00 97.38 110 ARG A N 1
ATOM 888 C CA . ARG A 1 110 ? -17.111 -8.888 8.612 1.00 97.38 110 ARG A CA 1
ATOM 889 C C . ARG A 1 110 ? -16.292 -9.625 9.673 1.00 97.38 110 ARG A C 1
ATOM 891 O O . ARG A 1 110 ? -15.813 -9.010 10.626 1.00 97.38 110 ARG A O 1
ATOM 898 N N . ARG A 1 111 ? -16.090 -10.935 9.497 1.00 97.38 111 ARG A N 1
ATOM 899 C CA . ARG A 1 111 ? -15.298 -11.770 10.414 1.00 97.38 111 ARG A CA 1
ATOM 900 C C . ARG A 1 111 ? -13.841 -11.311 10.500 1.00 97.38 111 ARG A C 1
ATOM 902 O O . ARG A 1 111 ? -13.277 -11.297 11.593 1.00 97.38 111 ARG A O 1
ATOM 909 N N . LYS A 1 112 ? -13.220 -10.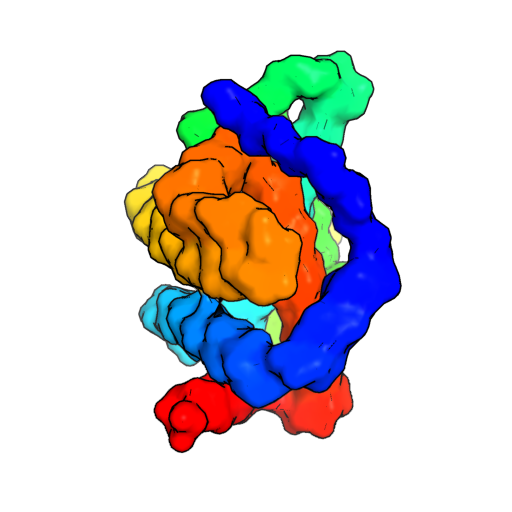948 9.374 1.00 96.88 112 LYS A N 1
ATOM 910 C CA . LYS A 1 112 ? -11.819 -10.497 9.342 1.00 96.88 112 LYS A CA 1
ATOM 911 C C . LYS A 1 112 ? -11.643 -9.096 9.922 1.00 96.88 112 LYS A C 1
ATOM 913 O O . LYS A 1 112 ? -10.710 -8.908 10.694 1.00 96.88 112 LYS A O 1
ATOM 918 N N . ILE A 1 113 ? -12.557 -8.160 9.657 1.00 97.44 113 ILE A N 1
ATOM 919 C CA . ILE A 1 113 ? -12.543 -6.830 10.287 1.00 97.44 113 ILE A CA 1
ATOM 920 C C . ILE A 1 113 ? -12.603 -6.957 11.811 1.00 97.44 113 ILE A C 1
ATOM 922 O O . ILE A 1 113 ? -11.766 -6.368 12.486 1.00 97.44 113 ILE A O 1
ATOM 926 N N . LYS A 1 114 ? -13.481 -7.811 12.359 1.00 96.69 114 LYS A N 1
ATOM 927 C CA . LYS A 1 114 ? -13.534 -8.061 13.811 1.00 96.69 114 LYS A CA 1
ATOM 928 C C . LYS A 1 114 ? -12.196 -8.569 14.368 1.00 96.69 114 LYS A C 1
ATOM 930 O O . LYS A 1 114 ? -11.761 -8.131 15.427 1.00 96.69 114 LYS A O 1
ATOM 935 N N . LYS A 1 115 ? -11.512 -9.472 13.655 1.00 96.56 115 LYS A N 1
ATOM 936 C CA . LYS A 1 115 ? -10.174 -9.953 14.054 1.00 96.56 115 LYS A CA 1
ATOM 937 C C . LYS A 1 115 ? -9.114 -8.850 13.977 1.00 96.56 115 LYS A C 1
ATOM 939 O O . LYS A 1 115 ? -8.233 -8.795 14.830 1.00 96.56 115 LYS A O 1
ATOM 944 N N . LEU A 1 116 ? -9.167 -7.998 12.954 1.00 96.31 116 LEU A N 1
ATOM 945 C CA . LEU A 1 116 ? -8.256 -6.862 12.795 1.00 96.31 116 LEU A CA 1
ATOM 946 C C . LEU A 1 116 ? -8.466 -5.818 13.896 1.00 96.31 116 LEU A C 1
ATOM 948 O O . LEU A 1 116 ? -7.487 -5.294 14.418 1.00 96.31 116 LEU A O 1
ATOM 952 N N . GLU A 1 117 ? -9.714 -5.579 14.289 1.00 95.81 117 GLU A N 1
ATOM 953 C CA . GLU A 1 117 ? -10.081 -4.721 15.415 1.00 95.81 117 GLU A CA 1
ATOM 954 C C . GLU A 1 117 ? -9.572 -5.279 16.747 1.00 95.81 117 GLU A C 1
ATOM 956 O O . GLU A 1 117 ? -8.869 -4.585 17.471 1.00 95.81 117 GLU A O 1
ATOM 961 N N . GLN A 1 118 ? -9.806 -6.565 17.028 1.00 95.25 118 GLN A N 1
ATOM 962 C CA . GLN A 1 118 ? -9.275 -7.236 18.226 1.00 95.25 118 GLN A CA 1
ATOM 963 C C . GLN A 1 118 ? -7.747 -7.171 18.314 1.00 95.25 118 GLN A C 1
ATOM 965 O O . GLN A 1 118 ? -7.178 -7.089 19.399 1.00 95.25 118 GLN A O 1
ATOM 970 N N . LYS A 1 119 ? -7.070 -7.209 17.164 1.00 93.62 119 LYS A N 1
ATOM 971 C CA . LYS A 1 119 ? -5.618 -7.053 17.083 1.00 93.62 119 LYS A CA 1
ATOM 972 C C . LYS A 1 119 ? -5.179 -5.584 17.149 1.00 93.62 119 LYS A C 1
ATOM 974 O O . LYS A 1 119 ? -3.983 -5.345 17.255 1.00 93.62 119 LYS A O 1
ATOM 979 N N . GLY A 1 120 ? -6.075 -4.602 17.075 1.00 94.12 120 GLY A N 1
ATOM 980 C CA . GLY A 1 120 ? -5.738 -3.175 17.078 1.00 94.12 120 GLY A CA 1
ATOM 981 C C . GLY A 1 120 ? -5.103 -2.689 15.773 1.00 94.12 120 GLY A C 1
ATOM 982 O O . GLY A 1 120 ? -4.180 -1.878 15.805 1.00 94.12 120 GLY A O 1
ATOM 983 N N . TYR A 1 121 ? -5.509 -3.250 14.630 1.00 95.12 121 TYR A N 1
ATOM 984 C CA . TYR A 1 121 ? -5.197 -2.699 13.303 1.00 95.12 121 TYR A CA 1
ATOM 985 C C . TYR A 1 121 ? -6.308 -1.783 12.781 1.00 95.12 121 TYR A C 1
ATOM 987 O O . TYR A 1 121 ? -6.024 -0.868 12.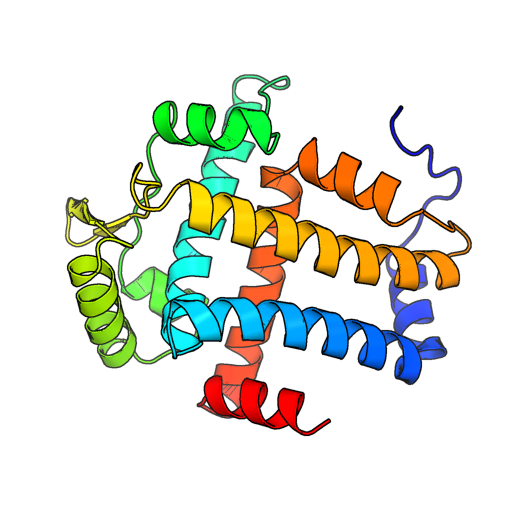019 1.00 95.12 121 TYR A O 1
ATOM 995 N N . LEU A 1 122 ? -7.560 -2.050 13.153 1.00 97.06 122 LEU A N 1
ATOM 996 C CA . LEU A 1 122 ? -8.724 -1.247 12.787 1.00 97.06 122 LEU A CA 1
ATOM 997 C C . LEU A 1 122 ? -9.464 -0.810 14.043 1.00 97.06 122 LEU A C 1
ATOM 999 O O . LEU A 1 122 ? -9.363 -1.455 15.084 1.00 97.06 122 LEU A O 1
ATOM 1003 N N . PHE A 1 123 ? -10.233 0.261 13.915 1.00 96.62 123 PHE A N 1
ATOM 1004 C CA . PHE A 1 123 ? -10.994 0.854 15.003 1.00 96.62 123 PHE A CA 1
ATOM 1005 C C . PHE A 1 123 ? -12.425 1.115 14.542 1.00 96.62 123 PHE A C 1
ATOM 1007 O O . PHE A 1 123 ? -12.650 1.501 13.391 1.00 96.62 123 PHE A O 1
ATOM 1014 N N . SER A 1 124 ? -13.390 0.886 15.430 1.00 95.12 124 SER A N 1
ATOM 1015 C CA . SER A 1 124 ? -14.790 1.221 15.179 1.00 95.12 124 SER A CA 1
ATOM 1016 C C . SER A 1 124 ? -15.003 2.731 15.257 1.00 95.12 124 SER A C 1
ATOM 1018 O O . SER A 1 124 ? -14.667 3.372 16.250 1.00 95.12 124 SER A O 1
ATOM 1020 N N . GLY A 1 125 ? -15.577 3.295 14.200 1.00 90.69 125 GLY A N 1
ATOM 1021 C CA . GLY A 1 125 ? -16.071 4.664 14.148 1.00 90.69 125 GLY A CA 1
ATOM 1022 C C . GLY A 1 125 ? -17.569 4.746 14.452 1.00 90.69 125 GLY A C 1
ATOM 1023 O O . GLY A 1 125 ? -18.200 3.807 14.944 1.00 90.69 125 GLY A O 1
ATOM 1024 N N . LYS A 1 126 ? -18.170 5.891 14.119 1.00 88.31 126 LYS A N 1
ATOM 1025 C CA . LYS A 1 126 ? -19.625 6.085 14.208 1.00 88.31 126 LYS A CA 1
ATOM 1026 C C . LYS A 1 126 ? -20.340 5.259 13.127 1.00 88.31 126 LYS A C 1
ATOM 1028 O O . LYS A 1 126 ? -19.735 4.825 12.153 1.00 88.31 126 LYS A O 1
ATOM 1033 N N . ASN A 1 127 ? -21.644 5.028 13.285 1.00 90.12 127 ASN A N 1
ATOM 1034 C CA . ASN A 1 127 ? -22.512 4.467 12.235 1.00 90.12 127 ASN A CA 1
ATOM 1035 C C . ASN A 1 127 ? -22.062 3.120 11.623 1.00 90.12 127 ASN A C 1
ATOM 1037 O O . ASN A 1 127 ? -22.325 2.855 10.447 1.00 90.12 127 ASN A O 1
ATOM 1041 N N . LYS A 1 128 ? -21.442 2.238 12.425 1.00 90.88 128 LYS A N 1
ATOM 1042 C CA . LYS A 1 128 ? -20.907 0.928 11.985 1.00 90.88 128 LYS A CA 1
ATOM 1043 C C . LYS A 1 128 ? -19.831 1.052 10.898 1.00 90.88 128 LYS A C 1
ATOM 1045 O O . LYS A 1 128 ? -19.706 0.184 10.028 1.00 90.88 128 LYS A O 1
ATOM 1050 N N . GLU A 1 129 ? -19.090 2.148 10.932 1.00 95.88 129 GLU A N 1
ATOM 1051 C CA . GLU A 1 129 ? -17.931 2.371 10.083 1.00 95.88 129 GLU A CA 1
ATOM 1052 C C . GLU A 1 129 ? -16.656 1.986 10.820 1.00 95.88 129 GLU A C 1
ATOM 1054 O O . GLU A 1 129 ? -16.627 1.900 12.045 1.00 95.88 129 GLU A O 1
ATOM 1059 N N . TYR A 1 130 ? -15.599 1.753 10.057 1.00 98.06 130 TYR A N 1
ATOM 1060 C CA . TYR A 1 130 ? -14.282 1.416 10.570 1.00 98.06 130 TYR A CA 1
ATOM 1061 C C . TYR A 1 130 ? -13.256 2.373 9.989 1.00 98.06 130 TYR A C 1
ATOM 1063 O O . TYR A 1 130 ? -13.445 2.889 8.889 1.00 98.06 130 TYR A O 1
ATOM 1071 N N . TYR A 1 131 ? -12.159 2.580 10.699 1.00 97.62 131 TYR A N 1
ATOM 1072 C CA . TYR A 1 131 ? -11.024 3.348 10.210 1.00 97.62 131 TYR A CA 1
ATOM 1073 C C . TYR A 1 131 ? -9.715 2.687 10.628 1.00 97.62 131 TYR A C 1
ATOM 1075 O O . TYR A 1 131 ? -9.667 1.845 11.530 1.00 97.62 131 TYR A O 1
ATOM 1083 N N . TRP A 1 132 ? -8.645 3.068 9.940 1.00 97.50 132 TRP A N 1
ATOM 1084 C CA . TRP A 1 132 ? -7.286 2.703 10.309 1.00 97.50 132 TRP A CA 1
ATOM 1085 C C . TRP A 1 132 ? -6.595 3.906 10.947 1.00 97.50 132 TRP A C 1
ATOM 1087 O O . TRP A 1 132 ? -6.802 5.038 10.515 1.00 97.50 132 TRP A O 1
ATOM 1097 N N . ASN A 1 133 ? -5.764 3.648 11.954 1.00 94.62 133 ASN A N 1
ATOM 1098 C CA . ASN A 1 133 ? -4.870 4.640 12.539 1.00 94.62 133 ASN A CA 1
ATOM 1099 C C . ASN A 1 133 ? -3.517 3.993 12.867 1.00 94.62 133 ASN A C 1
ATOM 1101 O O . ASN A 1 133 ? -3.451 2.798 13.180 1.00 94.62 133 ASN A O 1
ATOM 1105 N N . LEU A 1 134 ? -2.445 4.784 12.834 1.00 93.56 134 LEU A N 1
ATOM 1106 C CA . LEU A 1 134 ? -1.106 4.345 13.199 1.00 93.56 134 LEU A CA 1
ATOM 1107 C C . LEU A 1 134 ? -0.857 4.552 14.698 1.00 93.56 134 LEU A C 1
ATOM 1109 O O . LEU A 1 134 ? -0.537 5.642 15.159 1.00 93.56 134 LEU A O 1
ATOM 1113 N N . THR A 1 135 ? -0.974 3.480 15.479 1.00 89.56 135 THR A N 1
ATOM 1114 C CA . THR A 1 135 ? -0.655 3.506 16.918 1.00 89.56 135 THR A CA 1
ATOM 1115 C C . THR A 1 135 ? 0.853 3.460 17.168 1.00 89.56 135 THR A C 1
ATOM 1117 O O . THR A 1 135 ? 1.559 2.771 16.430 1.00 89.56 135 THR A O 1
ATOM 1120 N N . ALA A 1 136 ? 1.325 4.026 18.284 1.00 88.88 136 ALA A N 1
ATOM 1121 C CA . ALA A 1 136 ? 2.736 3.980 18.693 1.00 88.88 136 ALA A CA 1
ATOM 1122 C C . ALA A 1 136 ? 3.339 2.559 18.668 1.00 88.88 136 ALA A C 1
ATOM 1124 O O . ALA A 1 136 ? 4.400 2.352 18.093 1.00 88.88 136 ALA A O 1
ATOM 1125 N N . LYS A 1 137 ? 2.607 1.552 19.171 1.00 89.50 137 LYS A N 1
ATOM 1126 C CA . LYS A 1 137 ? 3.033 0.135 19.184 1.00 89.50 137 LYS A CA 1
ATOM 1127 C C . LYS A 1 137 ? 3.336 -0.448 17.794 1.00 89.50 137 LYS A C 1
ATOM 1129 O O . LYS A 1 137 ? 4.004 -1.469 17.680 1.00 89.50 137 LYS A O 1
ATOM 1134 N N . ARG A 1 138 ? 2.778 0.143 16.739 1.00 89.31 138 ARG A N 1
ATOM 1135 C CA . ARG A 1 138 ? 2.868 -0.349 15.357 1.00 89.31 138 ARG A CA 1
ATOM 1136 C C . ARG A 1 138 ? 3.693 0.561 14.462 1.00 89.31 138 ARG A C 1
ATOM 1138 O O . ARG A 1 138 ? 3.818 0.252 13.282 1.00 89.31 138 ARG A O 1
ATOM 1145 N N . LYS A 1 139 ? 4.214 1.661 15.008 1.00 93.00 139 LYS A N 1
ATOM 1146 C CA . LYS A 1 139 ? 4.948 2.675 14.260 1.00 93.00 139 LYS A CA 1
ATOM 1147 C C . LYS A 1 139 ? 6.145 2.054 13.546 1.00 93.00 139 LYS A C 1
ATOM 1149 O O . LYS A 1 139 ? 6.202 2.129 12.326 1.00 93.00 139 LYS A O 1
ATOM 1154 N N . ASP A 1 140 ? 7.016 1.376 14.283 1.00 93.88 140 ASP A N 1
ATOM 1155 C CA . ASP A 1 140 ? 8.258 0.827 13.726 1.00 93.88 140 ASP A CA 1
ATOM 1156 C C . ASP A 1 140 ? 7.961 -0.251 12.678 1.00 93.88 140 ASP A C 1
ATOM 1158 O O . ASP A 1 140 ? 8.379 -0.128 11.535 1.00 93.88 140 ASP A O 1
ATOM 1162 N N . ILE A 1 141 ? 7.074 -1.201 13.005 1.00 93.25 141 ILE A N 1
ATOM 1163 C CA . ILE A 1 141 ? 6.616 -2.244 12.067 1.00 93.25 141 ILE A CA 1
ATOM 1164 C C . ILE A 1 141 ? 6.048 -1.636 10.775 1.00 93.25 141 ILE A C 1
ATOM 1166 O O . ILE A 1 141 ? 6.248 -2.177 9.689 1.00 93.25 141 ILE A O 1
ATOM 1170 N N . PHE A 1 142 ? 5.300 -0.535 10.877 1.00 94.88 142 PHE A N 1
ATOM 1171 C CA . PHE A 1 142 ? 4.757 0.149 9.709 1.00 94.88 142 PHE A CA 1
ATOM 1172 C C . PHE A 1 142 ? 5.866 0.777 8.862 1.00 94.88 142 PHE A C 1
ATOM 1174 O O . PHE A 1 142 ? 5.881 0.565 7.653 1.00 94.88 142 PHE A O 1
ATOM 1181 N N . PHE A 1 143 ? 6.794 1.522 9.467 1.00 95.94 143 PHE A N 1
ATOM 1182 C CA . PHE A 1 143 ? 7.881 2.166 8.726 1.00 95.94 143 PHE A CA 1
ATOM 1183 C C . PHE A 1 143 ? 8.868 1.156 8.129 1.00 95.94 143 PHE A C 1
ATOM 1185 O O . PHE A 1 143 ? 9.334 1.374 7.009 1.00 95.94 143 PHE A O 1
ATOM 1192 N N . ASP A 1 144 ? 9.108 0.028 8.795 1.00 95.88 144 ASP A N 1
ATOM 1193 C CA . ASP A 1 144 ? 9.887 -1.087 8.249 1.00 95.88 144 ASP A CA 1
ATOM 1194 C C . ASP A 1 144 ? 9.194 -1.687 7.020 1.00 95.88 144 ASP A C 1
ATOM 1196 O O . ASP A 1 144 ? 9.813 -1.867 5.969 1.00 95.88 144 ASP A O 1
ATOM 1200 N N . LEU A 1 145 ? 7.878 -1.925 7.113 1.00 96.06 145 LEU A N 1
ATOM 1201 C CA . LEU A 1 145 ? 7.080 -2.427 5.995 1.00 96.06 145 LEU A CA 1
ATOM 1202 C C . LEU A 1 145 ? 7.096 -1.454 4.809 1.00 96.06 145 LEU A C 1
ATOM 1204 O O . LEU A 1 145 ? 7.318 -1.883 3.679 1.00 96.06 145 LEU A O 1
ATOM 1208 N N . MET A 1 146 ? 6.895 -0.155 5.055 1.00 97.19 146 MET A N 1
ATOM 1209 C CA . MET A 1 146 ? 6.921 0.866 4.002 1.00 97.19 146 MET A CA 1
ATOM 1210 C C . MET A 1 146 ? 8.310 1.003 3.383 1.00 97.19 146 MET A C 1
ATOM 1212 O O . MET A 1 146 ? 8.415 1.131 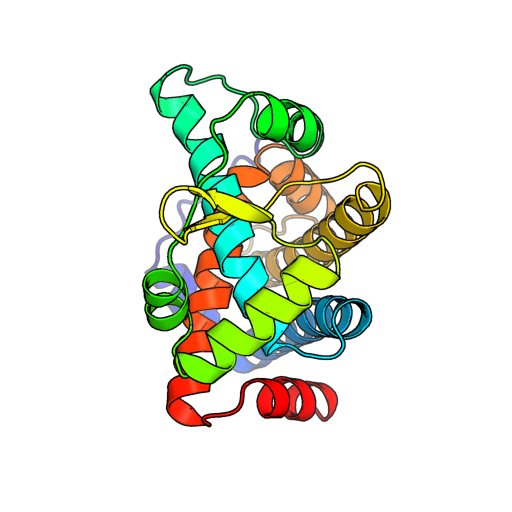2.169 1.00 97.19 146 MET A O 1
ATOM 1216 N N . SER A 1 147 ? 9.379 0.928 4.177 1.00 97.44 147 SER A N 1
ATOM 1217 C CA . SER A 1 147 ? 10.754 0.974 3.662 1.00 97.44 147 SER A CA 1
ATOM 1218 C C . SER A 1 147 ? 11.044 -0.207 2.738 1.00 97.44 147 SER A C 1
ATOM 1220 O O . SER A 1 147 ? 11.597 -0.022 1.653 1.00 97.44 147 SER A O 1
ATOM 1222 N N . ASN A 1 148 ? 10.604 -1.405 3.126 1.00 97.69 148 ASN A N 1
ATOM 1223 C CA . ASN A 1 148 ? 10.702 -2.596 2.292 1.00 97.69 148 ASN A CA 1
ATOM 1224 C C . ASN A 1 148 ? 9.884 -2.458 0.996 1.00 97.69 148 ASN A C 1
ATOM 1226 O O . ASN A 1 148 ? 10.397 -2.736 -0.084 1.00 97.69 148 ASN A O 1
ATOM 1230 N N . ASP A 1 149 ? 8.645 -1.968 1.076 1.00 97.94 149 ASP A N 1
ATOM 1231 C CA . ASP A 1 149 ? 7.808 -1.742 -0.109 1.00 97.94 149 ASP A CA 1
ATOM 1232 C C . ASP A 1 149 ? 8.410 -0.726 -1.065 1.00 97.94 149 ASP A C 1
ATOM 1234 O O . ASP A 1 149 ? 8.436 -0.959 -2.269 1.00 97.94 149 ASP A O 1
ATOM 1238 N N . ILE A 1 150 ? 8.915 0.390 -0.536 1.00 98.62 150 ILE A N 1
ATOM 1239 C CA . ILE A 1 150 ? 9.581 1.421 -1.329 1.00 98.62 150 ILE A CA 1
ATOM 1240 C C . ILE A 1 150 ? 10.764 0.803 -2.065 1.00 98.62 150 ILE A C 1
ATOM 1242 O O . ILE A 1 150 ? 10.905 1.039 -3.262 1.00 98.62 150 ILE A O 1
ATOM 1246 N N . SER A 1 151 ? 11.567 -0.028 -1.397 1.00 98.38 151 SER A N 1
ATOM 1247 C CA . SER A 1 151 ? 12.709 -0.692 -2.027 1.00 98.38 151 SER A CA 1
ATOM 1248 C C . SER A 1 151 ? 12.278 -1.658 -3.137 1.00 98.38 151 SER A C 1
ATOM 1250 O O . SER A 1 151 ? 12.785 -1.583 -4.256 1.00 98.38 151 SER A O 1
ATOM 1252 N N . ILE A 1 152 ? 11.276 -2.503 -2.872 1.00 97.94 152 ILE A N 1
ATOM 1253 C CA . ILE A 1 152 ? 10.731 -3.468 -3.837 1.00 97.94 152 ILE A CA 1
ATOM 1254 C C . ILE A 1 152 ? 10.135 -2.760 -5.064 1.00 97.94 152 ILE A C 1
ATOM 1256 O O . ILE A 1 152 ? 10.450 -3.115 -6.202 1.00 97.94 152 ILE A O 1
ATOM 1260 N N . ILE A 1 153 ? 9.310 -1.731 -4.847 1.00 98.19 153 ILE A N 1
ATOM 1261 C CA . ILE A 1 153 ? 8.706 -0.932 -5.921 1.00 98.19 153 ILE A CA 1
ATOM 1262 C C . ILE A 1 153 ? 9.804 -0.219 -6.713 1.00 98.19 153 ILE A C 1
ATOM 1264 O O . ILE A 1 153 ? 9.784 -0.230 -7.941 1.00 98.19 153 ILE A O 1
ATOM 1268 N N . SER A 1 154 ? 10.794 0.363 -6.037 1.00 98.25 154 SER A N 1
ATOM 1269 C CA . SER A 1 154 ? 11.875 1.099 -6.697 1.00 98.25 154 SER A CA 1
ATOM 1270 C C . SER A 1 154 ? 12.767 0.194 -7.535 1.00 98.25 154 SER A C 1
ATOM 1272 O O . SER A 1 154 ? 13.179 0.593 -8.623 1.00 98.25 154 SER A O 1
ATOM 1274 N N . LYS A 1 155 ? 13.035 -1.034 -7.076 1.00 97.62 155 LYS A N 1
ATOM 1275 C CA . LYS A 1 155 ? 13.755 -2.045 -7.857 1.00 97.62 155 LYS A CA 1
ATOM 1276 C C . LYS A 1 155 ? 12.989 -2.396 -9.133 1.00 97.62 155 LYS A C 1
ATOM 1278 O O . LYS A 1 155 ? 13.561 -2.323 -10.220 1.00 97.62 155 LYS A O 1
ATOM 1283 N N . PHE A 1 156 ? 11.693 -2.689 -9.008 1.00 96.44 156 PHE A N 1
ATOM 1284 C CA . PHE A 1 156 ? 10.823 -2.978 -10.149 1.00 96.44 156 PHE A CA 1
ATOM 1285 C C . PHE A 1 156 ? 10.810 -1.827 -11.161 1.00 96.44 156 PHE A C 1
ATOM 1287 O O . PHE A 1 156 ? 11.112 -2.023 -12.336 1.00 96.44 156 PHE A O 1
ATOM 1294 N N . VAL A 1 157 ? 10.530 -0.603 -10.705 1.00 95.31 157 VAL A N 1
ATOM 1295 C CA . VAL A 1 157 ? 10.468 0.576 -11.580 1.00 95.31 157 VAL A CA 1
ATOM 1296 C C . VAL A 1 157 ? 11.827 0.846 -12.229 1.00 95.31 157 VAL A C 1
ATOM 1298 O O . VAL A 1 157 ? 11.877 1.096 -13.429 1.00 95.31 157 VAL A O 1
ATOM 1301 N N . SER A 1 158 ? 12.933 0.729 -11.487 1.00 95.56 158 SER A N 1
ATOM 1302 C CA . SER A 1 158 ? 14.299 0.865 -12.017 1.00 95.56 158 SER A CA 1
ATOM 1303 C C . SER A 1 158 ? 14.539 -0.098 -13.179 1.00 95.56 158 SER A C 1
ATOM 1305 O O . SER A 1 158 ? 14.971 0.323 -14.255 1.00 95.56 158 SER A O 1
ATOM 1307 N N . ASN A 1 159 ? 14.165 -1.369 -13.021 1.00 93.75 159 ASN A N 1
ATOM 1308 C CA . ASN A 1 159 ? 14.297 -2.365 -14.080 1.00 93.75 159 ASN A CA 1
ATOM 1309 C C . ASN A 1 159 ? 13.409 -2.046 -15.291 1.00 93.75 159 ASN A C 1
ATOM 1311 O O . ASN A 1 159 ? 13.902 -2.080 -16.417 1.00 93.75 159 ASN A O 1
ATOM 1315 N N . ILE A 1 160 ? 12.164 -1.607 -15.083 1.00 91.25 160 ILE A N 1
ATOM 1316 C CA . ILE A 1 160 ? 11.287 -1.165 -16.180 1.00 91.2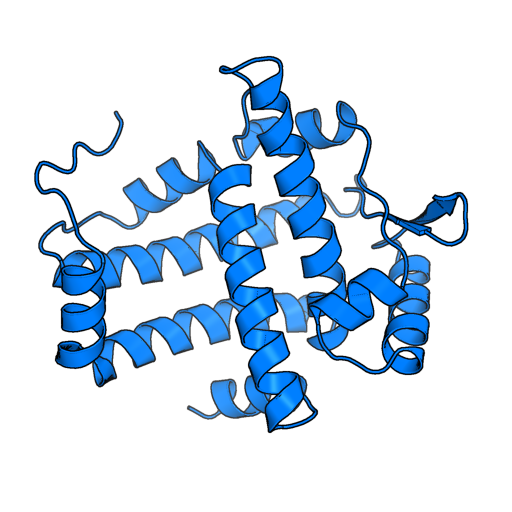5 160 ILE A CA 1
ATOM 1317 C C . ILE A 1 160 ? 11.866 0.049 -16.927 1.00 91.25 160 ILE A C 1
ATOM 1319 O O . ILE A 1 160 ? 11.804 0.121 -18.156 1.00 91.25 160 ILE A O 1
ATOM 1323 N N . THR A 1 161 ? 12.484 0.996 -16.217 1.00 90.31 161 THR A N 1
ATOM 1324 C CA . THR A 1 161 ? 13.027 2.222 -16.827 1.00 90.31 161 THR A CA 1
ATOM 1325 C C . THR A 1 161 ? 14.221 1.975 -17.752 1.00 90.31 161 THR A C 1
ATOM 1327 O O . THR A 1 161 ? 14.474 2.797 -18.639 1.00 90.31 161 THR A O 1
ATOM 1330 N N . LYS A 1 162 ? 14.924 0.842 -17.601 1.00 89.56 162 LYS A N 1
ATOM 1331 C CA . LYS A 1 162 ? 15.993 0.416 -18.521 1.00 89.56 162 LYS A CA 1
ATOM 1332 C C . LYS A 1 162 ? 15.437 0.144 -19.916 1.00 89.56 162 LYS A C 1
ATOM 1334 O O . LYS A 1 162 ? 15.999 0.614 -20.898 1.00 89.56 162 LYS A O 1
ATOM 1339 N N . TYR A 1 163 ? 14.273 -0.501 -20.005 1.00 86.31 163 TYR A N 1
ATOM 1340 C CA . TYR A 1 163 ? 13.596 -0.750 -21.282 1.00 86.31 163 TYR A CA 1
ATOM 1341 C C . TYR A 1 163 ? 13.034 0.530 -21.932 1.00 86.31 163 TYR A C 1
ATOM 1343 O O . TYR A 1 163 ? 12.763 0.543 -23.131 1.00 86.31 163 TYR A O 1
ATOM 1351 N N . LEU A 1 164 ? 12.880 1.619 -21.165 1.00 82.25 164 LEU A N 1
ATOM 1352 C CA . LEU A 1 164 ? 12.484 2.946 -21.664 1.00 82.25 164 LEU A CA 1
ATOM 1353 C C . LEU A 1 164 ? 13.673 3.837 -22.054 1.00 82.25 164 LEU A C 1
ATOM 1355 O O . LEU A 1 164 ? 13.459 4.979 -22.464 1.00 82.25 164 LEU A O 1
ATOM 1359 N N . ASN A 1 165 ? 14.912 3.348 -21.923 1.00 83.88 165 ASN A N 1
ATOM 1360 C CA . ASN A 1 165 ? 16.140 4.136 -22.075 1.00 83.88 165 ASN A CA 1
ATOM 1361 C C . ASN A 1 165 ? 16.199 5.373 -21.155 1.00 83.88 165 ASN A C 1
ATOM 1363 O O . ASN A 1 165 ? 16.849 6.362 -21.485 1.00 83.88 165 ASN A O 1
ATOM 1367 N N . LEU A 1 166 ? 15.516 5.334 -20.005 1.00 85.88 166 LEU A N 1
ATOM 1368 C CA . LEU A 1 166 ? 15.602 6.383 -18.980 1.00 85.88 166 LEU A CA 1
ATOM 1369 C C . LEU A 1 166 ? 16.726 6.093 -17.984 1.00 85.88 166 LEU A C 1
ATOM 1371 O O . LEU A 1 166 ? 17.349 7.024 -17.486 1.00 85.88 166 LEU A O 1
ATOM 1375 N N . ASN A 1 167 ? 16.971 4.804 -17.709 1.00 86.31 167 ASN A N 1
ATOM 1376 C CA . ASN A 1 167 ? 18.027 4.314 -16.818 1.00 86.31 167 ASN A CA 1
ATOM 1377 C C . ASN A 1 167 ? 18.018 4.986 -15.432 1.00 86.31 167 ASN A C 1
ATOM 1379 O O . ASN A 1 167 ? 19.060 5.408 -14.926 1.00 86.31 167 ASN A O 1
ATOM 1383 N N . LEU A 1 168 ? 16.837 5.093 -14.815 1.00 92.62 168 LEU A N 1
ATOM 1384 C CA . LEU A 1 168 ? 16.714 5.658 -13.474 1.00 92.62 168 LEU A CA 1
ATOM 1385 C C . LEU A 1 168 ? 17.309 4.691 -12.454 1.00 92.62 168 LEU A C 1
ATOM 1387 O O . LEU A 1 168 ? 17.044 3.491 -12.492 1.00 92.62 168 LEU A O 1
ATOM 1391 N N . THR A 1 169 ? 18.103 5.211 -11.519 1.00 95.75 169 THR A N 1
ATOM 1392 C CA . THR A 1 169 ? 18.649 4.371 -10.450 1.00 95.75 169 THR A CA 1
ATOM 1393 C C . THR A 1 169 ? 17.568 4.051 -9.421 1.00 95.75 169 THR A C 1
ATOM 1395 O O . THR A 1 169 ? 16.695 4.879 -9.150 1.00 95.75 169 THR A O 1
ATOM 1398 N N . GLN A 1 170 ? 17.663 2.877 -8.789 1.00 96.56 170 GLN A N 1
ATOM 1399 C CA . GLN A 1 170 ? 16.762 2.501 -7.696 1.00 96.56 170 GLN A CA 1
ATOM 1400 C C . GLN A 1 170 ? 16.736 3.578 -6.604 1.00 96.56 170 GLN A C 1
ATOM 1402 O O . GLN A 1 170 ? 15.661 3.976 -6.177 1.00 96.56 170 GLN A O 1
ATOM 1407 N N . LYS A 1 171 ? 17.901 4.108 -6.210 1.00 97.44 171 LYS A N 1
ATOM 1408 C CA . LYS A 1 171 ? 18.008 5.137 -5.169 1.00 97.44 171 LYS A CA 1
ATOM 1409 C C . LYS A 1 171 ? 17.247 6.417 -5.527 1.00 97.44 171 LYS A C 1
ATOM 1411 O O . LYS A 1 171 ? 16.529 6.950 -4.689 1.00 97.44 171 LYS A O 1
ATOM 1416 N N . THR A 1 172 ? 17.355 6.872 -6.777 1.00 96.88 172 THR A N 1
ATOM 1417 C CA . THR A 1 172 ? 16.600 8.034 -7.270 1.00 96.88 172 THR A CA 1
ATOM 1418 C C . THR A 1 172 ? 15.092 7.812 -7.155 1.00 96.88 172 THR A C 1
ATOM 1420 O O . THR A 1 172 ? 14.370 8.718 -6.750 1.00 96.88 172 THR A O 1
ATOM 1423 N N . ILE A 1 173 ? 14.621 6.607 -7.482 1.00 97.88 173 ILE A N 1
ATOM 1424 C CA . ILE A 1 173 ? 13.201 6.254 -7.392 1.00 97.88 173 ILE A CA 1
ATOM 1425 C C . ILE A 1 173 ? 12.760 6.137 -5.928 1.00 97.88 173 ILE A C 1
ATOM 1427 O O . ILE A 1 173 ? 11.698 6.643 -5.583 1.00 97.88 173 ILE A O 1
ATOM 1431 N N . GLU A 1 174 ? 13.577 5.547 -5.051 1.00 98.50 174 GLU A N 1
ATOM 1432 C CA . GLU A 1 174 ? 13.275 5.461 -3.617 1.00 98.50 174 GLU A CA 1
ATOM 1433 C C . GLU A 1 174 ? 13.110 6.849 -2.997 1.00 98.50 174 GLU A C 1
ATOM 1435 O O . GLU A 1 174 ? 12.173 7.076 -2.231 1.00 98.50 174 GLU A O 1
ATOM 1440 N N . ASP A 1 175 ? 14.008 7.777 -3.327 1.00 98.25 175 ASP A N 1
ATOM 1441 C CA . ASP A 1 175 ? 13.972 9.141 -2.806 1.00 98.25 175 ASP A CA 1
ATOM 1442 C C . ASP A 1 175 ? 12.746 9.903 -3.332 1.00 98.25 175 ASP A C 1
ATOM 1444 O O . ASP A 1 175 ? 12.049 10.554 -2.556 1.00 98.25 175 ASP A O 1
ATOM 1448 N N . GLU A 1 176 ? 12.412 9.752 -4.616 1.00 98.06 176 GLU A N 1
ATOM 1449 C CA . GLU A 1 176 ? 11.201 10.330 -5.210 1.00 98.06 176 GLU A CA 1
ATOM 1450 C C . GLU A 1 176 ? 9.921 9.759 -4.577 1.00 98.06 176 GLU A C 1
ATOM 1452 O O . GLU A 1 176 ? 9.024 10.515 -4.189 1.00 98.06 176 GLU A O 1
ATOM 1457 N N . ILE A 1 177 ? 9.852 8.436 -4.380 1.00 98.56 177 ILE A N 1
ATOM 1458 C CA . ILE A 1 177 ? 8.726 7.806 -3.688 1.00 98.56 177 ILE A CA 1
ATOM 1459 C C . ILE A 1 177 ? 8.624 8.335 -2.259 1.00 98.56 177 ILE A C 1
ATOM 1461 O O . ILE A 1 177 ? 7.524 8.639 -1.820 1.00 98.56 177 ILE A O 1
ATOM 1465 N N . LYS A 1 178 ? 9.729 8.499 -1.527 1.00 98.69 178 LYS A N 1
ATOM 1466 C CA . LYS A 1 178 ? 9.698 9.063 -0.167 1.00 98.69 178 LYS A CA 1
ATOM 1467 C C . LYS A 1 178 ? 9.220 10.513 -0.152 1.00 98.69 178 LYS A C 1
ATOM 1469 O O . LYS A 1 178 ? 8.454 10.875 0.740 1.00 98.69 178 LYS A O 1
ATOM 1474 N N . LEU A 1 179 ? 9.616 11.330 -1.127 1.00 98.31 179 LEU A N 1
ATOM 1475 C CA . LEU A 1 179 ? 9.214 12.737 -1.225 1.00 98.31 179 LEU A CA 1
ATOM 1476 C C . LEU A 1 179 ? 7.723 12.908 -1.552 1.00 98.31 179 LEU A C 1
ATOM 1478 O O . LEU A 1 179 ? 7.072 13.778 -0.978 1.00 98.31 179 LEU A O 1
ATOM 1482 N N . GLN A 1 180 ? 7.161 12.064 -2.422 1.00 97.88 180 GLN A N 1
ATOM 1483 C CA . GLN A 1 180 ? 5.736 12.084 -2.790 1.00 97.88 180 GLN A CA 1
ATOM 1484 C C . GLN A 1 180 ? 4.997 10.832 -2.290 1.00 97.88 180 GLN A C 1
ATOM 1486 O O . GLN A 1 180 ? 4.145 10.267 -2.980 1.00 97.88 180 GLN A O 1
ATOM 1491 N N . PHE A 1 181 ? 5.321 10.395 -1.073 1.00 98.62 181 PHE A N 1
ATOM 1492 C CA . PHE A 1 181 ? 4.922 9.097 -0.523 1.00 98.62 181 PHE A CA 1
ATOM 1493 C C . PHE A 1 181 ? 3.434 8.807 -0.643 1.00 98.62 181 PHE A C 1
ATOM 1495 O O . PHE A 1 181 ? 3.055 7.791 -1.228 1.00 98.62 181 PHE A O 1
ATOM 1502 N N . SER A 1 182 ? 2.578 9.710 -0.156 1.00 98.38 182 SER A N 1
ATOM 1503 C CA . SER A 1 182 ? 1.140 9.434 -0.195 1.00 98.38 182 SER A CA 1
ATOM 1504 C C . SER A 1 182 ? 0.593 9.369 -1.615 1.00 98.38 182 SER A C 1
ATOM 1506 O O . SER A 1 182 ? -0.268 8.535 -1.876 1.00 98.38 182 SER A O 1
ATOM 1508 N N . PHE A 1 183 ? 1.130 10.170 -2.539 1.00 98.38 183 PHE A N 1
ATOM 1509 C CA . PHE A 1 183 ? 0.742 10.139 -3.947 1.00 98.38 183 PHE A CA 1
ATOM 1510 C C . PHE A 1 183 ? 1.046 8.777 -4.579 1.00 98.38 183 PHE A C 1
ATOM 1512 O O . PHE A 1 183 ? 0.133 8.102 -5.061 1.00 98.38 183 PHE A O 1
ATOM 1519 N N . TYR A 1 184 ? 2.298 8.320 -4.510 1.00 98.50 184 TYR A N 1
ATOM 1520 C CA . TYR A 1 184 ? 2.678 7.042 -5.111 1.00 98.50 184 TYR A CA 1
ATOM 1521 C C . TYR A 1 184 ? 1.997 5.851 -4.432 1.00 98.50 184 TYR A C 1
ATOM 1523 O O . TYR A 1 184 ? 1.499 4.964 -5.128 1.00 98.50 184 TYR A O 1
ATOM 1531 N N . PHE A 1 185 ? 1.891 5.836 -3.098 1.00 98.50 185 PHE A N 1
ATOM 1532 C CA . PHE A 1 185 ? 1.222 4.739 -2.393 1.00 98.50 185 PHE A CA 1
ATOM 1533 C C . PHE A 1 185 ? -0.285 4.707 -2.648 1.00 98.50 185 PHE A C 1
ATOM 1535 O O . PHE A 1 185 ? -0.841 3.621 -2.788 1.00 98.50 185 PHE A O 1
ATOM 1542 N N . PHE A 1 186 ? -0.964 5.847 -2.797 1.00 98.62 186 PHE A N 1
ATOM 1543 C CA . PHE A 1 186 ? -2.368 5.853 -3.214 1.00 98.62 186 PHE A CA 1
ATOM 1544 C C . PHE A 1 186 ? -2.563 5.128 -4.554 1.00 98.62 186 PHE A C 1
ATOM 1546 O O . PHE A 1 186 ? -3.419 4.244 -4.664 1.00 98.62 186 PHE A O 1
ATOM 1553 N N . HIS A 1 187 ? -1.754 5.463 -5.562 1.00 98.25 187 HIS A N 1
ATOM 1554 C CA . HIS A 1 187 ? -1.846 4.848 -6.886 1.00 98.25 187 HIS A CA 1
ATOM 1555 C C . HIS A 1 187 ? -1.437 3.377 -6.871 1.00 98.25 187 HIS A C 1
ATOM 1557 O O . HIS A 1 187 ? -2.168 2.532 -7.388 1.00 98.25 187 HIS A O 1
ATOM 1563 N N . PHE A 1 188 ? -0.323 3.052 -6.220 1.00 98.25 188 PHE A N 1
ATOM 1564 C CA . PHE A 1 188 ? 0.147 1.680 -6.099 1.00 98.25 188 PHE A CA 1
ATOM 1565 C C . PHE A 1 188 ? -0.886 0.789 -5.400 1.00 98.25 188 PHE A C 1
ATOM 1567 O O . PHE A 1 188 ? -1.251 -0.257 -5.932 1.00 98.25 188 PHE A O 1
ATOM 1574 N N . LEU A 1 189 ? -1.431 1.216 -4.256 1.00 98.31 189 LEU A N 1
ATOM 1575 C CA . LEU A 1 189 ? -2.436 0.437 -3.534 1.00 98.31 189 LEU A CA 1
ATOM 1576 C C . LEU A 1 189 ? -3.747 0.305 -4.321 1.00 98.31 189 LEU A C 1
ATOM 1578 O O . LEU A 1 189 ? -4.391 -0.738 -4.239 1.00 98.31 189 LEU A O 1
ATOM 1582 N N . ASN A 1 190 ? -4.135 1.297 -5.129 1.00 97.88 190 ASN A N 1
ATOM 1583 C CA . ASN A 1 190 ? -5.259 1.138 -6.057 1.00 97.88 190 ASN A CA 1
ATOM 1584 C C . ASN A 1 190 ? -4.992 0.053 -7.108 1.00 97.88 190 ASN A C 1
ATOM 1586 O O . ASN A 1 190 ? -5.869 -0.779 -7.347 1.00 97.88 190 ASN A O 1
ATOM 1590 N N . CYS A 1 191 ? -3.789 0.017 -7.689 1.00 96.75 191 CYS A N 1
ATOM 1591 C CA . CYS A 1 191 ? -3.391 -1.048 -8.611 1.00 96.75 191 CYS A CA 1
ATOM 1592 C C . CYS A 1 191 ? -3.420 -2.421 -7.926 1.00 96.75 191 CYS A C 1
ATOM 1594 O O . CYS A 1 191 ? -3.962 -3.368 -8.494 1.00 96.75 191 CYS A O 1
ATOM 1596 N N . GLN A 1 192 ? -2.921 -2.521 -6.689 1.00 96.81 192 GLN A N 1
ATOM 1597 C CA . GLN A 1 192 ? -2.972 -3.762 -5.911 1.00 96.81 192 GLN A CA 1
ATOM 1598 C C . GLN A 1 192 ? -4.412 -4.226 -5.675 1.00 96.81 192 GLN A C 1
ATOM 1600 O O . GLN A 1 192 ? -4.737 -5.380 -5.936 1.00 96.81 192 GLN A O 1
ATOM 1605 N N . LEU A 1 193 ? -5.306 -3.330 -5.246 1.00 96.88 193 LEU A N 1
ATOM 1606 C CA . LEU A 1 193 ? -6.718 -3.659 -5.025 1.00 96.88 193 LEU A CA 1
ATOM 1607 C C . LEU A 1 193 ? -7.410 -4.134 -6.305 1.00 96.88 193 LEU A C 1
ATOM 1609 O O . LEU A 1 193 ? -8.157 -5.112 -6.268 1.00 96.88 193 LEU A O 1
ATOM 1613 N N . ALA A 1 194 ? -7.145 -3.480 -7.438 1.00 96.56 194 ALA A N 1
ATOM 1614 C CA . ALA A 1 194 ? -7.680 -3.894 -8.732 1.00 96.56 194 ALA A CA 1
ATOM 1615 C C . ALA A 1 194 ? -7.168 -5.286 -9.136 1.00 96.56 194 ALA A C 1
ATOM 1617 O O . ALA A 1 194 ? -7.959 -6.144 -9.537 1.00 96.56 194 ALA A O 1
ATOM 1618 N N . TRP A 1 195 ? -5.866 -5.532 -8.968 1.00 94.94 195 TRP A N 1
ATOM 1619 C CA . TRP A 1 195 ? -5.238 -6.817 -9.261 1.00 94.94 195 TRP A CA 1
ATOM 1620 C C . TRP A 1 195 ? -5.795 -7.938 -8.374 1.00 94.94 195 TRP A C 1
ATOM 1622 O O . TRP A 1 195 ? -6.226 -8.971 -8.889 1.00 94.94 195 TRP A O 1
ATOM 1632 N N . PHE A 1 196 ? -5.905 -7.711 -7.062 1.00 94.81 196 PHE A N 1
ATOM 1633 C CA . PHE A 1 196 ? -6.513 -8.669 -6.139 1.00 94.81 196 PHE A CA 1
ATOM 1634 C C . PHE A 1 196 ? -7.975 -8.945 -6.461 1.00 94.81 196 PHE A C 1
ATOM 1636 O O . PHE A 1 196 ? -8.388 -10.100 -6.452 1.00 94.81 196 PHE A O 1
ATOM 1643 N N . LYS A 1 197 ? -8.769 -7.916 -6.770 1.00 94.88 197 LYS A N 1
ATOM 1644 C CA . LYS A 1 197 ? -10.187 -8.087 -7.103 1.00 94.88 197 LYS A CA 1
ATOM 1645 C C . LYS A 1 197 ? -10.379 -8.894 -8.388 1.00 94.88 197 LYS A C 1
ATOM 1647 O O . LYS A 1 197 ? -11.252 -9.763 -8.433 1.00 94.88 197 LYS A O 1
ATOM 1652 N N . MET A 1 198 ? -9.573 -8.632 -9.421 1.00 94.06 198 MET A N 1
ATOM 1653 C CA . MET A 1 198 ? -9.583 -9.419 -10.661 1.00 94.06 198 MET A CA 1
ATOM 1654 C C . MET A 1 198 ? -9.390 -10.903 -10.342 1.00 94.06 198 MET A C 1
ATOM 1656 O O . MET A 1 198 ? -10.145 -11.757 -10.801 1.00 94.06 198 MET A O 1
ATOM 1660 N N . TRP A 1 199 ? -8.390 -11.197 -9.527 1.00 91.75 199 TRP A N 1
ATOM 1661 C CA . TRP A 1 199 ? -8.027 -12.546 -9.140 1.00 91.75 199 TRP A CA 1
ATOM 1662 C C . TRP A 1 199 ? -9.036 -13.225 -8.215 1.00 91.75 199 TRP A C 1
ATOM 1664 O O . TRP A 1 199 ? -9.389 -14.379 -8.448 1.00 91.75 199 TRP A O 1
ATOM 1674 N N . GLN A 1 200 ? -9.577 -12.496 -7.240 1.00 91.38 200 GLN A N 1
ATOM 1675 C CA . GLN A 1 200 ? -10.686 -12.951 -6.404 1.00 91.38 200 GLN A CA 1
ATOM 1676 C C . GLN A 1 200 ? -11.888 -13.357 -7.260 1.00 91.38 200 GLN A C 1
ATOM 1678 O O . GLN A 1 200 ? -12.546 -14.345 -6.965 1.00 91.38 200 GLN A O 1
ATOM 1683 N N . THR A 1 201 ? -12.154 -12.628 -8.345 1.00 88.81 201 THR A N 1
ATOM 1684 C CA . THR A 1 201 ? -13.262 -12.937 -9.260 1.00 88.81 201 THR A CA 1
ATOM 1685 C C . THR A 1 201 ? -12.984 -14.187 -10.101 1.00 88.81 201 THR A C 1
ATOM 1687 O O . THR A 1 201 ? -13.910 -14.922 -10.425 1.00 88.81 201 THR A O 1
ATOM 1690 N N . LYS A 1 202 ? -11.718 -14.444 -10.455 1.00 89.81 202 LYS A N 1
ATOM 1691 C CA . LYS A 1 202 ? -11.323 -15.583 -11.300 1.00 89.81 202 LYS A CA 1
ATOM 1692 C C . LYS A 1 202 ? -11.137 -16.891 -10.527 1.00 89.81 202 LYS A C 1
ATOM 1694 O O . LYS A 1 202 ? -11.499 -17.941 -11.040 1.00 89.81 202 LYS A O 1
ATOM 1699 N N . ILE A 1 203 ? -10.543 -16.833 -9.335 1.00 87.00 203 ILE A N 1
ATOM 1700 C CA . ILE A 1 203 ? -10.083 -18.013 -8.577 1.00 87.00 203 ILE A CA 1
ATOM 1701 C C . ILE A 1 203 ? -10.871 -18.196 -7.270 1.00 87.00 203 ILE A C 1
ATOM 1703 O O . ILE A 1 203 ? -10.869 -19.278 -6.698 1.00 87.00 203 ILE A O 1
ATOM 1707 N N . SER A 1 204 ? -11.594 -17.173 -6.801 1.00 83.19 204 SER A N 1
ATOM 1708 C CA . SER A 1 204 ? -12.317 -17.158 -5.514 1.00 83.19 204 SER A CA 1
ATOM 1709 C C . SER A 1 204 ? -11.449 -17.286 -4.255 1.00 83.19 204 SER A C 1
ATOM 1711 O O . SER A 1 204 ? -11.984 -17.151 -3.154 1.00 83.19 204 SER A O 1
ATOM 1713 N N . ASP A 1 205 ? -10.133 -17.453 -4.396 1.00 82.38 205 ASP A N 1
ATOM 1714 C CA . ASP A 1 205 ? -9.177 -17.501 -3.292 1.00 82.38 205 ASP A CA 1
ATOM 1715 C C . ASP A 1 205 ? -7.861 -16.795 -3.669 1.00 82.38 205 ASP A C 1
ATOM 1717 O O . ASP A 1 205 ? -7.094 -17.261 -4.515 1.00 82.38 205 ASP A O 1
ATOM 1721 N N . ILE A 1 206 ? -7.607 -15.637 -3.049 1.00 83.06 206 ILE A N 1
ATOM 1722 C CA . ILE A 1 206 ? -6.372 -14.862 -3.250 1.00 83.06 206 ILE A CA 1
ATOM 1723 C C . ILE A 1 206 ? -5.154 -15.543 -2.603 1.00 83.06 206 ILE A C 1
ATOM 1725 O O . ILE A 1 206 ? -4.036 -15.364 -3.091 1.00 83.06 206 ILE A O 1
ATOM 1729 N N . ASP A 1 207 ? -5.330 -16.324 -1.532 1.00 84.06 207 ASP A N 1
ATOM 1730 C CA . ASP A 1 207 ? -4.204 -16.988 -0.865 1.00 84.06 207 ASP A CA 1
ATOM 1731 C C . ASP A 1 207 ? -3.570 -18.045 -1.805 1.00 84.06 207 ASP A C 1
ATOM 1733 O O . ASP A 1 207 ? -2.349 -18.212 -1.800 1.00 84.06 207 ASP A O 1
ATOM 1737 N N . LEU A 1 208 ? -4.350 -18.662 -2.709 1.00 86.25 208 LEU A N 1
ATOM 1738 C CA . LEU A 1 208 ? -3.830 -19.566 -3.752 1.00 86.25 208 LEU A CA 1
ATOM 1739 C C . LEU A 1 208 ? -2.865 -18.881 -4.726 1.00 86.25 208 LEU A C 1
ATOM 1741 O O . LEU A 1 208 ? -1.898 -19.498 -5.167 1.00 86.25 208 LEU A O 1
ATOM 1745 N N . ILE A 1 209 ? -3.094 -17.609 -5.056 1.00 86.50 209 ILE A N 1
ATOM 1746 C CA . ILE A 1 209 ? -2.203 -16.866 -5.960 1.00 86.50 209 ILE A CA 1
ATOM 1747 C C . ILE A 1 209 ? -0.870 -16.606 -5.297 1.00 86.50 209 ILE A C 1
ATOM 1749 O O . ILE A 1 209 ? 0.166 -16.753 -5.936 1.00 86.50 209 ILE A O 1
ATOM 1753 N N . PHE A 1 210 ? -0.888 -16.265 -4.010 1.00 88.06 210 PHE A N 1
ATOM 1754 C CA . PHE A 1 210 ? 0.349 -16.117 -3.266 1.00 88.06 210 PHE A CA 1
ATOM 1755 C C . PHE A 1 210 ? 1.149 -17.426 -3.261 1.00 88.06 210 PHE A C 1
ATOM 1757 O O . PHE A 1 210 ? 2.338 -17.394 -3.556 1.00 88.06 210 PHE A O 1
ATOM 1764 N N . ILE A 1 211 ? 0.501 -18.573 -3.023 1.00 87.38 211 ILE A N 1
ATOM 1765 C CA . ILE A 1 211 ? 1.158 -19.890 -3.079 1.00 87.38 211 ILE A CA 1
ATOM 1766 C C . ILE A 1 211 ? 1.735 -20.161 -4.472 1.00 87.38 211 ILE A C 1
ATOM 1768 O O . ILE A 1 211 ? 2.896 -20.544 -4.581 1.00 87.38 211 ILE A O 1
ATOM 1772 N N . ALA A 1 212 ? 0.957 -19.924 -5.532 1.00 86.88 212 ALA A N 1
ATOM 1773 C CA . ALA A 1 212 ? 1.416 -20.119 -6.905 1.00 86.88 212 ALA A CA 1
ATOM 1774 C C . ALA A 1 212 ? 2.653 -19.264 -7.218 1.00 86.88 212 ALA A C 1
ATOM 1776 O O . ALA A 1 212 ? 3.593 -19.749 -7.833 1.00 86.88 212 ALA A O 1
ATOM 1777 N N . MET A 1 213 ? 2.689 -18.021 -6.738 1.00 86.69 213 MET A N 1
ATOM 1778 C CA . MET A 1 213 ? 3.830 -17.122 -6.911 1.00 86.69 213 MET A CA 1
ATOM 1779 C C . MET A 1 213 ? 5.072 -17.518 -6.109 1.00 86.69 213 MET A C 1
ATOM 1781 O O . MET A 1 213 ? 6.163 -17.119 -6.489 1.00 86.69 213 MET A O 1
ATOM 1785 N N . GLN A 1 214 ? 4.929 -18.265 -5.010 1.00 84.75 214 GLN A N 1
ATOM 1786 C CA . GLN A 1 214 ? 6.076 -18.815 -4.273 1.00 84.75 214 GLN A CA 1
ATOM 1787 C C . GLN A 1 214 ? 6.671 -20.061 -4.945 1.00 84.75 214 GLN A C 1
ATOM 1789 O O . GLN A 1 214 ? 7.773 -20.472 -4.594 1.00 84.75 214 GLN A O 1
ATOM 1794 N N . ALA A 1 215 ? 5.932 -20.687 -5.863 1.00 82.88 215 ALA A N 1
ATOM 1795 C CA . ALA A 1 215 ? 6.353 -21.894 -6.572 1.00 82.88 215 ALA A CA 1
ATOM 1796 C C . ALA A 1 215 ? 6.964 -21.615 -7.961 1.00 82.88 215 ALA A C 1
ATOM 1798 O O . ALA A 1 215 ? 7.426 -22.556 -8.606 1.00 82.88 215 ALA A O 1
ATOM 1799 N N . LEU A 1 216 ? 6.928 -20.357 -8.416 1.00 68.56 216 LEU A N 1
ATOM 1800 C CA . LEU A 1 216 ? 7.505 -19.863 -9.674 1.00 68.56 216 LEU A CA 1
ATOM 1801 C C . LEU A 1 216 ? 8.888 -19.253 -9.429 1.00 68.56 216 LEU A C 1
ATOM 1803 O O . LEU A 1 216 ? 9.762 -19.454 -10.300 1.00 68.56 216 LEU A O 1
#

InterPro domains:
  IPR036390 Winged helix DNA-binding domain superfamily [SSF46785] (100-163)

Secondary structure (DSSP, 8-state):
------SPPPHHHHHHHHHHTHHHHHHHHHHHHHHHHHHHHHHHS-HHHHHHHHHHHHHHHHHHHGGGGT-TT---STTTHHHHHHHS-PPPEEHHHHHHHH---HHHHHHHHHHHHHTTSSEE-GGGEEE----GGGHHHHHHHHHHHHHHHHHHHHHHHHHTT----HHHHHHHHHHTHHHHHHHHHHHHHHHHHHHHHHHS-HHHHHHHHH--

Foldseek 3Di:
DPQPPVDDDDPVNVVVLCVVCVVVLVVLVLQLVLLLQVLQCVVQVAVVLVLLLLVQLLVLLVQQVCVCVVPVPRFSFPVCSLVSLVVTDFDWDALVVSCVLQVADSVVSVVSQVVCVVVQQWDQDPPRIIHGGDDPVCPVVVVVSLLSSLLSVLSSVQVSVVSVVSNDHSVNSSVVCRRNVSVVSSVVSSVVSVVNNVVCVVPVGSVVVSVVSVVD

Radius of gyration: 17.98 Å; chains: 1; bounding box: 41×46×46 Å

Organism: NCBI:txid408172

Sequence (216 aa):
MPVEIKKKILPEDISSLLTKNYSDSMKEFYEMQSGFLSSRYQIHKNIESSNILICFHRNVHLSIIRQREINLDYNISLDSFLNNINNIDLPTQKIISVVNAIGIPKETVRRKIKKLEQKGYLFSGKNKEYYWNLTAKRKDIFFDLMSNDISIISKFVSNITKYLNLNLTQKTIEDEIKLQFSFYFFHFLNCQLAWFKMWQTKISDIDLIFIAMQAL